Protein AF-A0A978U5Y9-F1 (afdb_monomer_lite)

Foldseek 3Di:
DDDPLDQALLLLLLLVLLLLLLQPDLAADDPVLLVVLLVLLVVLVVRVVVSSVCSQVSQVVDPSSNVSSVVSSVVLCVQDPRVLSVLLQVCLVVDPDDDGVSNLSSCLSNDPGNNLSSLVSLLVVLVVQDPVCCVPSNVSSNVSSNVSNVVLVVLLLQLLVVQVVHWDFLVRSCVSSVHDSRNSLSSVLSCVVVVQKDFPPDDPVCLACVVPDDPPDDPDRRDRGTIMHGGPNNVCVNPVPPPPDDDPDDDD

Sequence (252 aa):
MTASSDIQPSEAVTLQAFLVALAKLDSSLPPPLQQEIRQVGQTLERDPKAAIRTIPRVVNQHGRLHQLYEENRMDLQRRNPPEQTKTALALSKTTPGNGSWQTAIATTLTARNPVSAARSMIKTAASWVRPRQFQDEAGLALVPLVRTAQEIDEQELTILKTLEYHPATVEDLAYAVGMPVEQVATIVASLWEAKQIDLAGSPVWQRVFPCLKCDRNSQYAVDPGMTFTLTMRGHFRLHPLLSNRTVKGTGG

pLDDT: mean 73.14, std 17.08, range [27.64, 93.69]

Radius of gyration: 19.84 Å; chains: 1; bounding box: 50×66×55 Å

Structure (mmCIF, N/CA/C/O backbone):
data_AF-A0A978U5Y9-F1
#
_entry.id   AF-A0A978U5Y9-F1
#
loop_
_atom_site.group_PDB
_atom_site.id
_atom_site.type_symbol
_atom_site.label_atom_id
_atom_site.label_alt_id
_atom_site.label_comp_id
_atom_site.label_asym_id
_atom_site.label_entity_id
_atom_site.label_seq_id
_atom_site.pdbx_PDB_ins_code
_atom_site.Cartn_x
_atom_site.Cartn_y
_atom_site.Cartn_z
_atom_site.occupancy
_atom_site.B_iso_or_equiv
_atom_site.auth_seq_id
_atom_site.auth_comp_id
_atom_site.auth_asym_id
_atom_site.auth_atom_id
_atom_site.pdbx_PDB_model_num
ATOM 1 N N . MET A 1 1 ? 32.467 -2.744 -21.911 1.00 29.42 1 MET A N 1
ATOM 2 C CA . MET A 1 1 ? 31.167 -2.907 -22.597 1.00 29.42 1 MET A CA 1
ATOM 3 C C . MET A 1 1 ? 30.098 -2.337 -21.678 1.00 29.42 1 MET A C 1
ATOM 5 O O . MET A 1 1 ? 29.735 -2.978 -20.705 1.00 29.42 1 MET A O 1
ATOM 9 N N . THR A 1 2 ? 29.698 -1.086 -21.890 1.00 27.64 2 THR A N 1
ATOM 10 C CA . THR A 1 2 ? 28.685 -0.402 -21.075 1.00 27.64 2 THR A CA 1
ATOM 11 C C . THR A 1 2 ? 27.311 -0.869 -21.537 1.00 27.64 2 THR A C 1
ATOM 13 O O . THR A 1 2 ? 26.810 -0.401 -22.558 1.00 27.64 2 THR A O 1
ATOM 16 N N . ALA A 1 3 ? 26.739 -1.859 -20.851 1.00 30.67 3 ALA A N 1
ATOM 17 C CA . ALA A 1 3 ? 25.365 -2.273 -21.098 1.00 30.67 3 ALA A CA 1
ATOM 18 C C . ALA A 1 3 ? 24.455 -1.054 -20.898 1.00 30.67 3 ALA A C 1
ATOM 20 O O . ALA A 1 3 ? 24.478 -0.452 -19.829 1.00 30.67 3 ALA A O 1
ATOM 21 N N . SER A 1 4 ? 23.703 -0.662 -21.930 1.00 35.69 4 SER A N 1
ATOM 22 C CA . SER A 1 4 ? 22.741 0.436 -21.835 1.00 35.69 4 SER A CA 1
ATOM 23 C C . SER A 1 4 ? 21.788 0.183 -20.668 1.00 35.69 4 SER A C 1
ATOM 25 O O . SER A 1 4 ? 20.932 -0.707 -20.727 1.00 35.69 4 SER A O 1
ATOM 27 N N . SER A 1 5 ? 21.941 0.995 -19.624 1.00 51.28 5 SER A N 1
ATOM 28 C CA . SER A 1 5 ? 21.116 1.065 -18.414 1.00 51.28 5 SER A CA 1
ATOM 29 C C . SER A 1 5 ? 19.693 1.568 -18.685 1.00 51.28 5 SER A C 1
ATOM 31 O O . SER A 1 5 ? 18.919 1.768 -17.753 1.00 51.28 5 SER A O 1
ATOM 33 N N . ASP A 1 6 ? 19.346 1.800 -19.952 1.00 60.75 6 ASP A N 1
ATOM 34 C CA . ASP A 1 6 ? 18.046 2.310 -20.356 1.00 60.75 6 ASP A CA 1
ATOM 35 C C . ASP A 1 6 ? 16.985 1.211 -20.231 1.00 60.75 6 ASP A C 1
ATOM 37 O O . ASP A 1 6 ? 17.038 0.176 -20.910 1.00 60.75 6 ASP A O 1
ATOM 41 N N . ILE A 1 7 ? 16.044 1.461 -19.319 1.00 66.56 7 ILE A N 1
ATOM 42 C CA . ILE A 1 7 ? 14.806 0.707 -19.124 1.00 66.56 7 ILE A CA 1
ATOM 43 C C . ILE A 1 7 ? 13.935 0.901 -20.369 1.00 66.56 7 ILE A C 1
ATOM 45 O O . ILE A 1 7 ? 13.712 2.028 -20.816 1.00 66.56 7 ILE A O 1
ATOM 49 N N . GLN A 1 8 ? 13.437 -0.192 -20.941 1.00 69.25 8 GLN A N 1
ATOM 50 C CA . GLN A 1 8 ? 12.548 -0.138 -22.098 1.00 69.25 8 GLN A CA 1
ATOM 51 C C . GLN A 1 8 ? 11.120 0.296 -21.716 1.00 69.25 8 GLN A C 1
ATOM 53 O O . GLN A 1 8 ? 10.684 0.076 -20.586 1.00 69.25 8 GLN A O 1
ATOM 58 N N . PRO A 1 9 ? 10.331 0.837 -22.664 1.00 67.00 9 PRO A N 1
ATOM 59 C CA . PRO A 1 9 ? 8.906 1.136 -22.475 1.00 67.00 9 PRO A CA 1
ATOM 60 C C . PRO A 1 9 ? 8.099 0.021 -21.787 1.00 67.00 9 PRO A C 1
ATOM 62 O O . PRO A 1 9 ? 7.376 0.262 -20.823 1.00 67.00 9 PRO A O 1
ATOM 65 N N . SER A 1 10 ? 8.266 -1.224 -22.236 1.00 73.31 10 SER A N 1
ATOM 66 C CA . SER A 1 10 ? 7.595 -2.401 -21.665 1.00 73.31 10 SER A CA 1
ATOM 67 C C . SER A 1 10 ? 8.024 -2.702 -20.224 1.00 73.31 10 SER A C 1
ATOM 69 O O . SER A 1 10 ? 7.215 -3.152 -19.407 1.00 73.31 10 SER A O 1
ATOM 71 N N . GLU A 1 11 ? 9.289 -2.443 -19.899 1.00 76.88 11 GLU A N 1
ATOM 72 C CA . GLU A 1 11 ? 9.862 -2.618 -18.566 1.00 76.88 11 GLU A CA 1
ATOM 73 C C . GLU A 1 11 ? 9.329 -1.538 -17.605 1.00 76.88 11 GLU A C 1
ATOM 75 O O . GLU A 1 11 ? 8.978 -1.839 -16.465 1.00 76.88 11 GLU A O 1
ATOM 80 N N . ALA A 1 12 ? 9.145 -0.310 -18.095 1.00 73.81 12 ALA A N 1
ATOM 81 C CA . ALA A 1 12 ? 8.516 0.787 -17.358 1.00 73.81 12 ALA A CA 1
ATOM 82 C C . ALA A 1 12 ? 7.055 0.486 -17.005 1.00 73.81 12 ALA A C 1
ATOM 84 O O . ALA A 1 12 ? 6.648 0.634 -15.854 1.00 73.81 12 ALA A O 1
ATOM 85 N N . VAL A 1 13 ? 6.281 -0.002 -17.983 1.00 78.19 13 VAL A N 1
ATOM 86 C CA . VAL A 1 13 ? 4.887 -0.425 -17.773 1.00 78.19 13 VAL A CA 1
ATOM 87 C C . VAL A 1 13 ? 4.814 -1.542 -16.738 1.00 78.19 13 VAL A C 1
ATOM 89 O O . VAL A 1 13 ? 3.935 -1.530 -15.885 1.00 78.19 13 VAL A O 1
ATOM 92 N N . THR A 1 14 ? 5.759 -2.483 -16.775 1.00 84.56 14 THR A N 1
ATOM 93 C CA . THR A 1 14 ? 5.833 -3.580 -15.800 1.00 84.56 14 THR A CA 1
ATOM 94 C C . THR A 1 14 ? 6.048 -3.053 -14.382 1.00 84.56 14 THR A C 1
ATOM 96 O O . THR A 1 14 ? 5.351 -3.470 -13.459 1.00 84.56 14 THR A O 1
ATOM 99 N N . LEU A 1 15 ? 6.971 -2.106 -14.215 1.00 80.56 15 LEU A N 1
ATOM 100 C CA . LEU A 1 15 ? 7.280 -1.487 -12.928 1.00 80.56 15 LEU A CA 1
ATOM 101 C C . LEU A 1 15 ? 6.098 -0.661 -12.392 1.00 80.56 15 LEU A C 1
ATOM 103 O O . LEU A 1 15 ? 5.743 -0.763 -11.219 1.00 80.56 15 LEU A O 1
ATOM 107 N N . GLN A 1 16 ? 5.460 0.126 -13.260 1.00 78.31 16 GLN A N 1
ATOM 108 C CA . GLN A 1 16 ? 4.316 0.959 -12.902 1.00 78.31 16 GLN A CA 1
ATOM 109 C C . GLN A 1 16 ? 3.089 0.116 -12.544 1.00 78.31 16 GLN A C 1
ATOM 111 O O . GLN A 1 16 ? 2.464 0.364 -11.516 1.00 78.31 16 GLN A O 1
ATOM 116 N N . ALA A 1 17 ? 2.771 -0.902 -13.349 1.00 84.31 17 ALA A N 1
ATOM 117 C CA . ALA A 1 17 ? 1.679 -1.832 -13.066 1.00 84.31 17 ALA A CA 1
ATOM 118 C C . ALA A 1 17 ? 1.889 -2.532 -11.722 1.00 84.31 17 ALA A C 1
ATOM 120 O O . ALA A 1 17 ? 0.956 -2.657 -10.935 1.00 84.31 17 ALA A O 1
ATOM 121 N N . PHE A 1 18 ? 3.128 -2.929 -11.430 1.00 88.88 18 PHE A N 1
ATOM 122 C CA . PHE A 1 18 ? 3.475 -3.557 -10.165 1.00 88.88 18 PHE A CA 1
ATOM 123 C C . PHE A 1 18 ? 3.295 -2.621 -8.967 1.00 88.88 18 PHE A C 1
ATOM 125 O O . PHE A 1 18 ? 2.682 -3.014 -7.979 1.00 88.88 18 PHE A O 1
ATOM 132 N N . LEU A 1 19 ? 3.750 -1.369 -9.059 1.00 85.38 19 LEU A N 1
ATOM 133 C CA . LEU A 1 19 ? 3.552 -0.382 -7.993 1.00 85.38 19 LEU A CA 1
ATOM 134 C C . LEU A 1 19 ? 2.080 -0.066 -7.747 1.00 85.38 19 LEU A C 1
ATOM 136 O O . LEU A 1 19 ? 1.652 -0.004 -6.596 1.00 85.38 19 LEU A O 1
ATOM 140 N N . VAL A 1 20 ? 1.302 0.109 -8.817 1.00 84.38 20 VAL A N 1
ATOM 141 C CA . VAL A 1 20 ? -0.142 0.335 -8.705 1.00 84.38 20 VAL A CA 1
ATOM 142 C C . VAL A 1 20 ? -0.820 -0.878 -8.072 1.00 84.38 20 VAL A C 1
ATOM 144 O O . VAL A 1 20 ? -1.620 -0.710 -7.157 1.00 84.38 20 VAL A O 1
ATOM 147 N N . ALA A 1 21 ? -0.460 -2.094 -8.486 1.00 87.94 21 ALA A N 1
ATOM 148 C CA . ALA A 1 21 ? -1.005 -3.321 -7.915 1.00 87.94 21 ALA A CA 1
ATOM 149 C C . ALA A 1 21 ? -0.666 -3.479 -6.426 1.00 87.94 21 ALA A C 1
ATOM 151 O O . ALA A 1 21 ? -1.532 -3.863 -5.645 1.00 87.94 21 ALA A O 1
ATOM 152 N N . LEU A 1 22 ? 0.560 -3.134 -6.017 1.00 87.44 22 LEU A N 1
ATOM 153 C CA . LEU A 1 22 ? 0.947 -3.110 -4.606 1.00 87.44 22 LEU A CA 1
ATOM 154 C C . LEU A 1 22 ? 0.139 -2.080 -3.814 1.00 87.44 22 LEU A C 1
ATOM 156 O O . LEU A 1 22 ? -0.319 -2.384 -2.720 1.00 87.44 22 LEU A O 1
ATOM 160 N N . ALA A 1 23 ? -0.059 -0.877 -4.352 1.00 84.94 23 ALA A N 1
ATOM 161 C CA . ALA A 1 23 ? -0.800 0.176 -3.662 1.00 84.94 23 ALA A CA 1
ATOM 162 C C . ALA A 1 23 ? -2.304 -0.122 -3.550 1.00 84.94 23 ALA A C 1
ATOM 164 O O . ALA A 1 23 ? -2.916 0.209 -2.533 1.00 84.94 23 ALA A O 1
ATOM 165 N N . LYS A 1 24 ? -2.874 -0.772 -4.571 1.00 84.19 24 LYS A N 1
ATOM 166 C CA . LYS A 1 24 ? -4.261 -1.259 -4.607 1.00 84.19 24 LYS A CA 1
ATOM 167 C C . LYS A 1 24 ? -4.463 -2.568 -3.854 1.00 84.19 24 LYS A C 1
ATOM 169 O O . LYS A 1 24 ? -5.571 -3.087 -3.841 1.00 84.19 24 LYS A O 1
ATOM 174 N N . LEU A 1 25 ? -3.411 -3.136 -3.270 1.00 84.50 25 LEU A N 1
ATOM 175 C CA . LEU A 1 25 ? -3.553 -4.382 -2.551 1.00 84.50 25 LEU A CA 1
ATOM 176 C C . LEU A 1 25 ? -4.406 -4.161 -1.299 1.00 84.50 25 LEU A C 1
ATOM 178 O O . LEU A 1 25 ? -4.169 -3.263 -0.487 1.00 84.50 25 LEU A O 1
ATOM 182 N N . ASP A 1 26 ? -5.388 -5.036 -1.188 1.00 69.62 26 ASP A N 1
ATOM 183 C CA . ASP A 1 26 ? -6.457 -5.041 -0.199 1.00 69.62 26 ASP A CA 1
ATOM 184 C C . ASP A 1 26 ? -6.096 -5.859 1.051 1.00 69.62 26 ASP A C 1
ATOM 186 O O . ASP A 1 26 ? -6.871 -5.954 1.992 1.00 69.62 26 ASP A O 1
ATOM 190 N N . SER A 1 27 ? -4.936 -6.509 1.052 1.00 68.69 27 SER A N 1
ATOM 191 C CA . SER A 1 27 ? -4.511 -7.423 2.106 1.00 68.69 27 SER A CA 1
ATOM 192 C C . SER A 1 27 ? -3.031 -7.244 2.403 1.00 68.69 27 SER A C 1
ATOM 194 O O . SER A 1 27 ? -2.249 -6.843 1.540 1.00 68.69 27 SER A O 1
ATOM 196 N N . SER A 1 28 ? -2.611 -7.589 3.619 1.00 69.81 28 SER A N 1
ATOM 197 C CA . SER A 1 28 ? -1.186 -7.689 3.916 1.00 69.81 28 SER A CA 1
ATOM 198 C C . SER A 1 28 ? -0.562 -8.824 3.098 1.00 69.81 28 SER A C 1
ATOM 200 O O . SER A 1 28 ? -1.160 -9.876 2.870 1.00 69.81 28 SER A O 1
ATOM 202 N N . LEU A 1 29 ? 0.654 -8.596 2.607 1.00 81.25 29 LEU A N 1
ATOM 203 C CA . LEU A 1 29 ? 1.395 -9.618 1.875 1.00 81.25 29 LEU A CA 1
ATOM 204 C C . LEU A 1 29 ? 1.954 -10.651 2.861 1.00 81.25 29 LEU A C 1
ATOM 206 O O . LEU A 1 29 ? 2.487 -10.246 3.898 1.00 81.25 29 LEU A O 1
ATOM 210 N N . PRO A 1 30 ? 1.933 -11.955 2.539 1.00 82.44 30 PRO A N 1
ATOM 211 C CA . PRO A 1 30 ? 2.614 -12.966 3.338 1.00 82.44 30 PRO A CA 1
ATOM 212 C C . PRO A 1 30 ? 4.105 -12.628 3.530 1.00 82.44 30 PRO A C 1
ATOM 214 O O . PRO A 1 30 ? 4.736 -12.139 2.586 1.00 82.44 30 PRO A O 1
ATOM 217 N N . PRO A 1 31 ? 4.716 -12.924 4.694 1.00 81.19 31 PRO A N 1
ATOM 218 C CA . PRO A 1 31 ? 6.127 -12.616 4.945 1.00 81.19 31 PRO A CA 1
ATOM 219 C C . PRO A 1 31 ? 7.109 -13.129 3.873 1.00 81.19 31 PRO A C 1
ATOM 221 O O . PRO A 1 31 ? 8.005 -12.363 3.504 1.00 81.19 31 PRO A O 1
ATOM 224 N N . PRO A 1 32 ? 6.944 -14.349 3.308 1.00 84.81 32 PRO A N 1
ATOM 225 C CA . PRO A 1 32 ? 7.798 -14.821 2.214 1.00 84.81 32 PRO A CA 1
ATOM 226 C C . PRO A 1 32 ? 7.723 -13.916 0.981 1.00 84.81 32 PRO A C 1
ATOM 228 O O . PRO A 1 32 ? 8.744 -13.537 0.413 1.00 84.81 32 PRO A O 1
ATOM 231 N N . LEU A 1 33 ? 6.516 -13.478 0.623 1.00 86.06 33 LEU A N 1
ATOM 232 C CA . LEU A 1 33 ? 6.295 -12.615 -0.530 1.00 86.06 33 LEU A CA 1
ATOM 233 C C . LEU A 1 33 ? 6.846 -11.203 -0.297 1.00 86.06 33 LEU A C 1
ATOM 235 O O . LEU A 1 33 ? 7.451 -10.616 -1.190 1.00 86.06 33 LEU A O 1
ATOM 239 N N . GLN A 1 34 ? 6.727 -10.672 0.923 1.00 85.19 34 GLN A N 1
ATOM 240 C CA . GLN A 1 34 ? 7.382 -9.412 1.293 1.00 85.19 34 GLN A CA 1
ATOM 241 C C . GLN A 1 34 ? 8.908 -9.496 1.160 1.00 85.19 34 GLN A C 1
ATOM 243 O O . GLN A 1 34 ? 9.559 -8.506 0.827 1.00 85.19 34 GLN A O 1
ATOM 248 N N . GLN A 1 35 ? 9.508 -10.652 1.453 1.00 85.44 35 GLN A N 1
ATOM 249 C CA . GLN A 1 35 ? 10.944 -10.855 1.279 1.00 85.44 35 GLN A CA 1
ATOM 250 C C . GLN A 1 35 ? 11.330 -10.886 -0.203 1.00 85.44 35 GLN A C 1
ATOM 252 O O . GLN A 1 35 ? 12.305 -10.234 -0.573 1.00 85.44 35 GLN A O 1
ATOM 257 N N . GLU A 1 36 ? 10.553 -11.561 -1.053 1.00 88.50 36 GLU A N 1
ATOM 258 C CA . GLU A 1 36 ? 10.782 -11.546 -2.503 1.00 88.50 36 GLU A CA 1
ATOM 259 C C . GLU A 1 36 ? 10.673 -10.132 -3.085 1.00 88.50 36 GLU A C 1
ATOM 261 O O . GLU A 1 36 ? 11.545 -9.701 -3.836 1.00 88.50 36 GLU A O 1
ATOM 266 N N . ILE A 1 37 ? 9.667 -9.358 -2.675 1.00 88.94 37 ILE A N 1
ATOM 267 C CA . ILE A 1 37 ? 9.495 -7.966 -3.118 1.00 88.94 37 ILE A CA 1
ATOM 268 C C . ILE A 1 37 ? 10.681 -7.094 -2.684 1.00 88.94 37 ILE A C 1
ATOM 270 O O . ILE A 1 37 ? 11.196 -6.303 -3.478 1.00 88.94 37 ILE A O 1
ATOM 274 N N . ARG A 1 38 ? 11.189 -7.288 -1.460 1.00 89.12 38 ARG A N 1
ATOM 275 C CA . ARG A 1 38 ? 12.406 -6.605 -0.995 1.00 89.12 38 ARG A CA 1
ATOM 276 C C . ARG A 1 38 ? 13.631 -6.975 -1.825 1.00 89.12 38 ARG A C 1
ATOM 278 O O . ARG A 1 38 ? 14.434 -6.095 -2.129 1.00 89.12 38 ARG A O 1
ATOM 285 N N . GLN A 1 39 ? 13.765 -8.236 -2.233 1.00 87.62 39 GLN A N 1
ATOM 286 C CA . GLN A 1 39 ? 14.842 -8.660 -3.133 1.00 87.62 39 GLN A CA 1
ATOM 287 C C . GLN A 1 39 ? 14.724 -8.004 -4.514 1.00 87.62 39 GLN A C 1
ATOM 289 O O . GLN A 1 39 ? 15.746 -7.603 -5.074 1.00 87.62 39 GLN A O 1
ATOM 294 N N . VAL A 1 40 ? 13.506 -7.827 -5.045 1.00 88.00 40 VAL A N 1
ATOM 295 C CA . VAL A 1 40 ? 13.284 -7.059 -6.284 1.00 88.00 40 VAL A CA 1
ATOM 296 C C . VAL A 1 40 ? 13.794 -5.629 -6.109 1.00 88.00 40 VAL A C 1
ATOM 298 O O . VAL A 1 40 ? 14.567 -5.159 -6.938 1.00 88.00 40 VAL A O 1
ATOM 301 N N . GLY A 1 41 ? 13.440 -4.969 -5.001 1.00 84.50 41 GLY A N 1
ATOM 302 C CA . GLY A 1 41 ? 13.902 -3.616 -4.677 1.00 84.50 41 GLY A CA 1
ATOM 303 C C . GLY A 1 41 ? 15.426 -3.487 -4.589 1.00 84.50 41 GLY A C 1
ATOM 304 O O . GLY A 1 41 ? 16.001 -2.600 -5.210 1.00 84.50 41 GLY A O 1
ATOM 305 N N . GLN A 1 42 ? 16.094 -4.409 -3.890 1.00 86.12 42 GLN A N 1
ATOM 306 C CA . GLN A 1 42 ? 17.563 -4.439 -3.789 1.00 86.12 42 GLN A CA 1
ATOM 307 C C . GLN A 1 42 ? 18.240 -4.684 -5.141 1.00 86.12 42 GLN A C 1
ATOM 309 O O . GLN A 1 42 ? 19.302 -4.131 -5.430 1.00 86.12 42 GLN A O 1
ATOM 314 N N . THR A 1 43 ? 17.635 -5.534 -5.972 1.00 85.81 43 THR A N 1
ATOM 315 C CA . THR A 1 43 ? 18.145 -5.833 -7.313 1.00 85.81 43 THR A CA 1
ATOM 316 C C . THR A 1 43 ? 17.951 -4.638 -8.238 1.00 85.81 43 THR A C 1
ATOM 318 O O . THR A 1 43 ? 18.810 -4.390 -9.074 1.00 85.81 43 THR A O 1
ATOM 321 N N . LEU A 1 44 ? 16.882 -3.853 -8.060 1.00 81.81 44 LEU A N 1
ATOM 322 C CA . LEU A 1 44 ? 16.564 -2.700 -8.906 1.00 81.81 44 LEU A CA 1
ATOM 323 C C . LEU A 1 44 ? 17.667 -1.632 -8.889 1.00 81.81 44 LEU A C 1
ATOM 325 O O . LEU A 1 44 ? 17.902 -0.997 -9.910 1.00 81.81 44 LEU A O 1
ATOM 329 N N . GLU A 1 45 ? 18.368 -1.460 -7.766 1.00 77.06 45 GLU A N 1
ATOM 330 C CA . GLU A 1 45 ? 19.495 -0.519 -7.660 1.00 77.06 45 GLU A CA 1
ATOM 331 C C . GLU A 1 45 ? 20.763 -1.010 -8.373 1.00 77.06 45 GLU A C 1
ATOM 333 O O . GLU A 1 45 ? 21.583 -0.200 -8.800 1.00 77.06 45 GLU A O 1
ATOM 338 N N . ARG A 1 46 ? 20.939 -2.332 -8.491 1.00 80.94 46 ARG A N 1
ATOM 339 C CA . ARG A 1 46 ? 22.157 -2.961 -9.031 1.00 80.94 46 ARG A CA 1
ATOM 340 C C . ARG A 1 46 ? 22.019 -3.335 -10.503 1.00 80.94 46 ARG A C 1
ATOM 342 O O . ARG A 1 46 ? 22.921 -3.082 -11.292 1.00 80.94 46 ARG A O 1
ATOM 349 N N . ASP A 1 47 ? 20.896 -3.950 -10.852 1.00 83.00 47 ASP A N 1
ATOM 350 C CA . ASP A 1 47 ? 20.534 -4.388 -12.195 1.00 83.00 47 ASP A CA 1
ATOM 351 C C . ASP A 1 47 ? 19.014 -4.222 -12.399 1.00 83.00 47 ASP A C 1
ATOM 353 O O . ASP A 1 47 ? 18.227 -5.144 -12.137 1.00 83.00 47 ASP A O 1
ATOM 357 N N . PRO A 1 48 ? 18.579 -3.043 -12.888 1.00 79.50 48 PRO A N 1
ATOM 358 C CA . PRO A 1 48 ? 17.167 -2.757 -13.107 1.00 79.50 48 PRO A CA 1
ATOM 359 C C . PRO A 1 48 ? 16.473 -3.767 -14.027 1.00 79.50 48 PRO A C 1
ATOM 361 O O . PRO A 1 48 ? 15.307 -4.099 -13.818 1.00 79.50 48 PRO A O 1
ATOM 364 N N . LYS A 1 49 ? 17.179 -4.294 -15.034 1.00 81.75 49 LYS A N 1
ATOM 365 C CA . LYS A 1 49 ? 16.600 -5.222 -16.013 1.00 81.75 49 LYS A CA 1
ATOM 366 C C . LYS A 1 49 ? 16.387 -6.597 -15.402 1.00 81.75 49 LYS A C 1
ATOM 368 O O . LYS A 1 49 ? 15.323 -7.189 -15.594 1.00 81.75 49 LYS A O 1
ATOM 373 N N . ALA A 1 50 ? 17.357 -7.097 -14.638 1.00 84.88 50 ALA A N 1
ATOM 374 C CA . ALA A 1 50 ? 17.182 -8.341 -13.895 1.00 84.88 50 ALA A CA 1
ATOM 375 C C . ALA A 1 50 ? 16.045 -8.232 -12.871 1.00 84.88 50 ALA A C 1
ATOM 377 O O . ALA A 1 50 ? 15.228 -9.147 -12.782 1.00 84.88 50 ALA A O 1
ATOM 378 N N . ALA A 1 51 ? 15.936 -7.103 -12.162 1.00 84.75 51 ALA A N 1
ATOM 379 C CA . ALA A 1 51 ? 14.856 -6.867 -11.206 1.00 84.75 51 ALA A CA 1
ATOM 380 C C . ALA A 1 51 ? 13.472 -6.862 -11.872 1.00 84.75 51 ALA A C 1
ATOM 382 O O . ALA A 1 51 ? 12.540 -7.492 -11.386 1.00 84.75 51 ALA A O 1
ATOM 383 N N . ILE A 1 52 ? 13.320 -6.197 -13.019 1.00 84.94 52 ILE A N 1
ATOM 384 C CA . ILE A 1 52 ? 12.020 -6.117 -13.699 1.00 84.94 52 ILE A CA 1
ATOM 385 C C . ILE A 1 52 ? 11.585 -7.485 -14.241 1.00 84.94 52 ILE A C 1
ATOM 387 O O . ILE A 1 52 ? 10.401 -7.821 -14.202 1.00 84.94 52 ILE A O 1
ATOM 391 N N . ARG A 1 53 ? 12.531 -8.322 -14.682 1.00 87.31 53 ARG A N 1
ATOM 392 C CA . ARG A 1 53 ? 12.243 -9.682 -15.169 1.00 87.31 53 ARG A CA 1
ATOM 393 C C . ARG A 1 53 ? 11.712 -10.624 -14.090 1.00 87.31 53 ARG A C 1
ATOM 395 O O . ARG A 1 53 ? 11.053 -11.603 -14.433 1.00 87.31 53 ARG A O 1
ATOM 402 N N . THR A 1 54 ? 11.976 -10.361 -12.811 1.00 89.25 54 THR A N 1
ATOM 403 C CA . THR A 1 54 ? 11.471 -11.203 -11.717 1.00 89.25 54 THR A CA 1
ATOM 404 C C . THR A 1 54 ? 10.059 -10.819 -11.278 1.00 89.25 54 THR A C 1
ATOM 406 O O . THR A 1 54 ? 9.359 -11.675 -10.740 1.00 89.25 54 THR A O 1
ATOM 409 N N . ILE A 1 55 ? 9.594 -9.597 -11.575 1.00 89.00 55 ILE A N 1
ATOM 410 C CA . ILE A 1 55 ? 8.268 -9.092 -11.175 1.00 89.00 55 ILE A CA 1
ATOM 411 C C . ILE A 1 55 ? 7.123 -10.040 -11.576 1.00 89.00 55 ILE A C 1
ATOM 413 O O . ILE A 1 55 ? 6.353 -10.396 -10.685 1.00 89.00 55 ILE A O 1
ATOM 417 N N . PRO A 1 56 ? 7.009 -10.527 -12.834 1.00 89.38 56 PRO A N 1
ATOM 418 C CA . PRO A 1 56 ? 5.934 -11.447 -13.218 1.00 89.38 56 PRO A CA 1
ATOM 419 C C . PRO A 1 56 ? 5.907 -12.729 -12.376 1.00 89.38 56 PRO A C 1
ATOM 421 O O . PRO A 1 56 ? 4.845 -13.222 -12.013 1.00 89.38 56 PRO A O 1
ATOM 424 N N . ARG A 1 57 ? 7.080 -13.257 -12.006 1.00 91.25 57 ARG A N 1
ATOM 425 C CA . ARG A 1 57 ? 7.172 -14.442 -11.146 1.00 91.25 57 ARG A CA 1
ATOM 426 C C . ARG A 1 57 ? 6.659 -14.145 -9.738 1.00 91.25 57 ARG A C 1
ATOM 428 O O . ARG A 1 57 ? 5.923 -14.958 -9.196 1.00 91.25 57 ARG A O 1
ATOM 435 N N . VAL A 1 58 ? 7.041 -13.000 -9.171 1.00 89.00 58 VAL A N 1
ATOM 436 C CA . VAL A 1 58 ? 6.658 -12.583 -7.811 1.00 89.00 58 VAL A CA 1
ATOM 437 C C . VAL A 1 58 ? 5.150 -12.351 -7.718 1.00 89.00 58 VAL A C 1
ATOM 439 O O . VAL A 1 58 ? 4.505 -12.854 -6.803 1.00 89.00 58 VAL A O 1
ATOM 442 N N . VAL A 1 59 ? 4.552 -11.645 -8.683 1.00 90.06 59 VAL A N 1
ATOM 443 C CA . VAL A 1 59 ? 3.103 -11.375 -8.655 1.00 90.06 59 VAL A CA 1
ATOM 444 C C . VAL A 1 59 ? 2.274 -12.652 -8.801 1.00 90.06 59 VAL A C 1
ATOM 446 O O . VAL A 1 59 ? 1.250 -12.773 -8.136 1.00 90.06 59 VAL A O 1
ATOM 449 N N . ASN A 1 60 ? 2.744 -13.636 -9.579 1.00 88.44 60 ASN A N 1
ATOM 450 C CA . ASN A 1 60 ? 2.054 -14.917 -9.785 1.00 88.44 60 ASN A CA 1
ATOM 451 C C . ASN A 1 60 ? 1.932 -15.770 -8.513 1.00 88.44 60 ASN A C 1
ATOM 453 O O . ASN A 1 60 ? 1.117 -16.687 -8.472 1.00 88.44 60 ASN A O 1
ATOM 457 N N . GLN A 1 61 ? 2.713 -15.484 -7.469 1.00 85.62 61 GLN A N 1
ATOM 458 C CA . GLN A 1 61 ? 2.647 -16.212 -6.199 1.00 85.62 61 GLN A CA 1
ATOM 459 C C . GLN A 1 61 ? 1.453 -15.801 -5.325 1.00 85.62 61 GLN A C 1
ATOM 461 O O . GLN A 1 61 ? 1.193 -16.442 -4.308 1.00 85.62 61 GLN A O 1
ATOM 466 N N . HIS A 1 62 ? 0.721 -14.742 -5.688 1.00 86.19 62 HIS A N 1
ATOM 467 C CA . HIS A 1 62 ? -0.400 -14.237 -4.901 1.00 86.19 62 HIS A CA 1
ATOM 468 C C . HIS A 1 62 ? -1.566 -13.827 -5.797 1.00 86.19 62 HIS A C 1
ATOM 470 O O . HIS A 1 62 ? -1.492 -12.822 -6.500 1.00 86.19 62 HIS A O 1
ATOM 476 N N . GLY A 1 63 ? -2.673 -14.575 -5.732 1.00 86.44 63 GLY A N 1
ATOM 477 C CA . GLY A 1 63 ? -3.793 -14.450 -6.675 1.00 86.44 63 GLY A CA 1
ATOM 478 C C . GLY A 1 63 ? -4.332 -13.025 -6.828 1.00 86.44 63 GLY A C 1
ATOM 479 O O . GLY A 1 63 ? -4.455 -12.531 -7.946 1.00 86.44 63 GLY A O 1
ATOM 480 N N . ARG A 1 64 ? -4.563 -12.313 -5.716 1.00 86.38 64 ARG A N 1
ATOM 481 C CA . ARG A 1 64 ? -5.054 -10.924 -5.764 1.00 86.38 64 ARG A CA 1
ATOM 482 C C . ARG A 1 64 ? -4.021 -9.943 -6.326 1.00 86.38 64 ARG A C 1
ATOM 484 O O . ARG A 1 64 ? -4.388 -9.013 -7.035 1.00 86.38 64 ARG A O 1
ATOM 491 N N . LEU A 1 65 ? -2.737 -10.162 -6.035 1.00 87.50 65 LEU A N 1
ATOM 492 C CA . LEU A 1 65 ? -1.657 -9.299 -6.526 1.00 87.50 65 LEU A CA 1
ATOM 493 C C . LEU A 1 65 ? -1.457 -9.511 -8.029 1.00 87.50 65 LEU A C 1
ATOM 495 O O . LEU A 1 65 ? -1.315 -8.540 -8.763 1.00 87.50 65 LEU A O 1
ATOM 499 N N . HIS A 1 66 ? -1.498 -10.768 -8.478 1.00 90.31 66 HIS A N 1
ATOM 500 C CA . HIS A 1 66 ? -1.474 -11.138 -9.888 1.00 90.31 66 HIS A CA 1
ATOM 501 C C . HIS A 1 66 ? -2.625 -10.493 -10.663 1.00 90.31 66 HIS A C 1
ATOM 503 O O . HIS A 1 66 ? -2.389 -9.848 -11.681 1.00 90.31 66 HIS A O 1
ATOM 509 N N . GLN A 1 67 ? -3.854 -10.613 -10.150 1.00 88.19 67 GLN A N 1
ATOM 510 C CA . GLN A 1 67 ? -5.034 -10.023 -10.777 1.00 88.19 67 GLN A CA 1
ATOM 511 C C . GLN A 1 67 ? -4.877 -8.506 -10.945 1.00 88.19 67 GLN A C 1
ATOM 513 O O . GLN A 1 67 ? -4.979 -7.997 -12.059 1.00 88.19 67 GLN A O 1
ATOM 518 N N . LEU A 1 68 ? -4.571 -7.793 -9.854 1.00 87.19 68 LEU A N 1
ATOM 519 C CA . LEU A 1 68 ? -4.372 -6.343 -9.893 1.00 87.19 68 LEU A CA 1
ATOM 520 C C . LEU A 1 68 ? -3.224 -5.963 -10.835 1.00 87.19 68 LEU A C 1
ATOM 522 O O . LEU A 1 68 ? -3.315 -4.968 -11.550 1.00 87.19 68 LEU A O 1
ATOM 526 N N . TYR A 1 69 ? -2.144 -6.741 -10.859 1.00 90.62 69 TYR A N 1
ATOM 527 C CA . TYR A 1 69 ? -1.024 -6.505 -11.761 1.00 90.62 69 TYR A CA 1
ATOM 528 C C . TYR A 1 69 ? -1.439 -6.607 -13.232 1.00 90.62 69 TYR A C 1
ATOM 530 O O . TYR A 1 69 ? -1.169 -5.676 -13.990 1.00 90.62 69 TYR A O 1
ATOM 538 N N . GLU A 1 70 ? -2.112 -7.685 -13.638 1.00 89.19 70 GLU A N 1
ATOM 539 C CA . GLU A 1 70 ? -2.527 -7.882 -15.032 1.00 89.19 70 GLU A CA 1
ATOM 540 C C . GLU A 1 70 ? -3.576 -6.854 -15.473 1.00 89.19 70 GLU A C 1
ATOM 542 O O . GLU A 1 70 ? -3.447 -6.278 -16.555 1.00 89.19 70 GLU A O 1
ATOM 547 N N . GLU A 1 71 ? -4.559 -6.543 -14.621 1.00 87.50 71 GLU A N 1
ATOM 548 C CA . GLU A 1 71 ? -5.554 -5.494 -14.884 1.00 87.50 71 GLU A CA 1
ATOM 549 C C . GLU A 1 71 ? -4.875 -4.146 -15.166 1.00 87.50 71 GLU A C 1
ATOM 551 O O . GLU A 1 71 ? -5.086 -3.537 -16.218 1.00 87.50 71 GLU A O 1
ATOM 556 N N . ASN A 1 72 ? -3.984 -3.708 -14.270 1.00 83.31 72 ASN A N 1
ATOM 557 C CA . ASN A 1 72 ? -3.296 -2.426 -14.423 1.00 83.31 72 ASN A CA 1
ATOM 558 C C . ASN A 1 72 ? -2.302 -2.436 -15.588 1.00 83.31 72 ASN A C 1
ATOM 560 O O . ASN A 1 72 ? -2.137 -1.421 -16.266 1.00 83.31 72 ASN A O 1
ATOM 564 N N . ARG A 1 73 ? -1.650 -3.570 -15.859 1.00 83.50 73 ARG A N 1
ATOM 565 C CA . ARG A 1 73 ? -0.733 -3.718 -16.991 1.00 83.50 73 ARG A CA 1
ATOM 566 C C . ARG A 1 73 ? -1.468 -3.604 -18.323 1.00 83.50 73 ARG A C 1
ATOM 568 O O . ARG A 1 73 ? -1.006 -2.865 -19.192 1.00 83.50 73 ARG A O 1
ATOM 575 N N . MET A 1 74 ? -2.601 -4.287 -18.481 1.00 82.31 74 MET A N 1
ATOM 576 C CA . MET A 1 74 ? -3.423 -4.191 -19.689 1.00 82.31 74 MET A CA 1
ATOM 577 C C . MET A 1 74 ? -3.981 -2.780 -19.880 1.00 82.31 74 MET A C 1
ATOM 579 O O . MET A 1 74 ? -3.932 -2.244 -20.989 1.00 82.31 74 MET A O 1
ATOM 583 N N . ASP A 1 75 ? -4.460 -2.150 -18.808 1.00 78.44 75 ASP A N 1
ATOM 584 C CA . ASP A 1 75 ? -4.957 -0.775 -18.856 1.00 78.44 75 ASP A CA 1
ATOM 585 C C . ASP A 1 75 ? -3.867 0.222 -19.263 1.00 78.44 75 ASP A C 1
ATOM 587 O O . ASP A 1 75 ? -4.113 1.108 -20.086 1.00 78.44 75 ASP A O 1
ATOM 591 N N . LEU A 1 76 ? -2.650 0.056 -18.737 1.00 73.94 76 LEU A N 1
ATOM 592 C CA . LEU A 1 76 ? -1.487 0.859 -19.114 1.00 73.94 76 LEU A CA 1
ATOM 593 C C . LEU A 1 76 ? -1.097 0.652 -20.581 1.00 73.94 76 LEU A C 1
ATOM 595 O O . LEU A 1 76 ? -0.800 1.629 -21.265 1.00 73.94 76 LEU A O 1
ATOM 599 N N . GLN A 1 77 ? -1.124 -0.588 -21.079 1.00 73.81 77 GLN A N 1
ATOM 600 C CA . GLN A 1 77 ? -0.799 -0.909 -22.473 1.00 73.81 77 GLN A CA 1
ATOM 601 C C . GLN A 1 77 ? -1.826 -0.358 -23.465 1.00 73.81 77 GLN A C 1
ATOM 603 O O . GLN A 1 77 ? -1.449 0.147 -24.518 1.00 73.81 77 GLN A O 1
ATOM 608 N N . ARG A 1 78 ? -3.122 -0.416 -23.133 1.00 72.62 78 ARG A N 1
ATOM 609 C CA . ARG A 1 78 ? -4.190 0.139 -23.983 1.00 72.62 78 ARG A CA 1
ATOM 610 C C . ARG A 1 78 ? -4.111 1.658 -24.106 1.00 72.62 78 ARG A C 1
ATOM 612 O O . ARG A 1 78 ? -4.520 2.205 -25.124 1.00 72.62 78 ARG A O 1
ATOM 619 N N . ARG A 1 79 ? -3.638 2.335 -23.056 1.00 64.56 79 ARG A N 1
ATOM 620 C CA . ARG A 1 79 ? -3.642 3.803 -22.957 1.00 64.56 79 ARG A CA 1
ATOM 621 C C . ARG A 1 79 ? -2.330 4.453 -23.392 1.00 64.56 79 ARG A C 1
ATOM 623 O O . ARG A 1 79 ? -2.365 5.615 -23.767 1.00 64.56 79 ARG A O 1
ATOM 630 N N . ASN A 1 80 ? -1.214 3.722 -23.361 1.00 61.59 80 ASN A N 1
ATOM 631 C CA . ASN A 1 80 ? 0.106 4.230 -23.733 1.00 61.59 80 ASN A CA 1
ATOM 632 C C . ASN A 1 80 ? 0.696 3.404 -24.892 1.00 61.59 80 ASN A C 1
ATOM 634 O O . ASN A 1 80 ? 1.381 2.408 -24.636 1.00 61.59 80 ASN A O 1
ATOM 638 N N . PRO A 1 81 ? 0.482 3.791 -26.164 1.00 58.12 81 PRO A N 1
ATOM 639 C CA . PRO A 1 81 ? 1.254 3.229 -27.267 1.00 58.12 81 PRO A CA 1
ATOM 640 C C . PRO A 1 81 ? 2.768 3.471 -27.056 1.00 58.12 81 PRO A C 1
ATOM 642 O O . PRO A 1 81 ? 3.154 4.433 -26.385 1.00 58.12 81 PRO A O 1
ATOM 645 N N . PRO A 1 82 ? 3.646 2.616 -27.618 1.00 55.97 82 PRO A N 1
ATOM 646 C CA . PRO A 1 82 ? 5.076 2.522 -27.274 1.00 55.97 82 PRO A CA 1
ATOM 647 C C . PRO A 1 82 ? 5.911 3.804 -27.460 1.00 55.97 82 PRO A C 1
ATOM 649 O O . PRO A 1 82 ? 7.038 3.870 -26.963 1.00 55.97 82 PRO A O 1
ATOM 652 N N . GLU A 1 83 ? 5.386 4.825 -28.142 1.00 52.44 83 GLU A N 1
ATOM 653 C CA . GLU A 1 83 ? 6.040 6.131 -28.281 1.00 52.44 83 GLU A CA 1
ATOM 654 C C . GLU A 1 83 ? 5.877 7.023 -27.035 1.00 52.44 83 GLU A C 1
ATOM 656 O O . GLU A 1 83 ? 6.840 7.671 -26.630 1.00 52.44 83 GLU A O 1
ATOM 661 N N . GLN A 1 84 ? 4.734 6.966 -26.340 1.00 51.38 84 GLN A N 1
ATOM 662 C CA . GLN A 1 84 ? 4.409 7.834 -25.190 1.00 51.38 84 GLN A CA 1
ATOM 663 C C . GLN A 1 84 ? 5.065 7.375 -23.874 1.00 51.38 84 GLN A C 1
ATOM 665 O O . GLN A 1 84 ? 5.262 8.149 -22.936 1.00 51.38 84 GLN A O 1
ATOM 670 N N . THR A 1 85 ? 5.475 6.106 -23.794 1.00 52.62 85 THR A N 1
ATOM 671 C CA . THR A 1 85 ? 6.118 5.534 -22.600 1.00 52.62 85 THR A CA 1
ATOM 672 C C . THR A 1 85 ? 7.561 6.019 -22.407 1.00 52.62 85 THR A C 1
ATOM 674 O O . THR A 1 85 ? 8.072 6.013 -21.286 1.00 52.62 85 THR A O 1
ATOM 677 N N . LYS A 1 86 ? 8.224 6.467 -23.484 1.00 51.41 86 LYS A N 1
ATOM 678 C CA . LYS A 1 86 ? 9.568 7.069 -23.422 1.00 51.41 86 LYS A CA 1
ATOM 679 C C . LYS A 1 86 ? 9.552 8.399 -22.659 1.00 51.41 86 LYS A C 1
ATOM 681 O O . LYS A 1 86 ? 10.518 8.712 -21.969 1.00 51.41 86 LYS A O 1
ATOM 686 N N . THR A 1 87 ? 8.447 9.139 -22.722 1.00 48.53 87 THR A N 1
ATOM 687 C CA . THR A 1 87 ? 8.291 10.474 -22.124 1.00 48.53 87 THR A CA 1
ATOM 688 C C . THR A 1 87 ? 8.040 10.404 -20.609 1.00 48.53 87 THR A C 1
ATOM 690 O O . THR A 1 87 ? 8.586 11.205 -19.851 1.00 48.53 87 THR A O 1
ATOM 693 N N . ALA A 1 88 ? 7.324 9.375 -20.139 1.00 48.81 88 ALA A N 1
ATOM 694 C CA . ALA A 1 88 ? 7.148 9.066 -18.712 1.00 48.81 88 ALA A CA 1
ATOM 695 C C . ALA A 1 88 ? 8.476 8.721 -18.013 1.00 48.81 88 ALA A C 1
ATOM 697 O O . ALA A 1 88 ? 8.751 9.160 -16.899 1.00 48.81 88 ALA A O 1
ATOM 698 N N . LEU A 1 89 ? 9.321 7.956 -18.712 1.00 51.00 89 LEU A N 1
ATOM 699 C CA . LEU A 1 89 ? 10.685 7.622 -18.303 1.00 51.00 89 LEU A CA 1
ATOM 700 C C . LEU A 1 89 ? 11.631 8.825 -18.416 1.00 51.00 89 LEU A C 1
ATOM 702 O O . LEU A 1 89 ? 12.525 8.974 -17.595 1.00 51.00 89 LEU A O 1
ATOM 706 N N . ALA A 1 90 ? 11.435 9.721 -19.385 1.00 47.28 90 ALA A N 1
ATOM 707 C CA . ALA A 1 90 ? 12.238 10.937 -19.509 1.00 47.28 90 ALA A CA 1
ATOM 708 C C . ALA A 1 90 ? 12.006 11.927 -18.349 1.00 47.28 90 ALA A C 1
ATOM 710 O O . ALA A 1 90 ? 12.958 12.573 -17.909 1.00 47.28 90 ALA A O 1
ATOM 711 N N . LEU A 1 91 ? 10.791 11.990 -17.785 1.00 46.12 91 LEU A N 1
ATOM 712 C CA . LEU A 1 91 ? 10.502 12.762 -16.566 1.00 46.12 91 LEU A CA 1
ATOM 713 C C . LEU A 1 91 ? 11.192 12.207 -15.306 1.00 46.12 91 LEU A C 1
ATOM 715 O O . LEU A 1 91 ? 11.376 12.944 -14.340 1.00 46.12 91 LEU A O 1
ATOM 719 N N . SER A 1 92 ? 11.662 10.951 -15.315 1.00 45.06 92 SER A N 1
ATOM 720 C CA . SER A 1 92 ? 12.472 10.396 -14.218 1.00 45.06 92 SER A CA 1
ATOM 721 C C . SER A 1 92 ? 13.819 11.109 -14.045 1.00 45.06 92 SER A C 1
ATOM 723 O O . SER A 1 92 ? 14.490 10.904 -13.033 1.00 45.06 92 SER A O 1
ATOM 725 N N . LYS A 1 93 ? 14.237 11.902 -15.043 1.00 44.84 93 LYS A N 1
ATOM 726 C CA . LYS A 1 93 ? 15.452 12.727 -15.018 1.00 44.84 93 LYS A CA 1
ATOM 727 C C . LYS A 1 93 ? 15.205 14.147 -14.492 1.00 44.84 93 LYS A C 1
ATOM 729 O O . LYS A 1 93 ? 16.176 14.867 -14.288 1.00 44.84 93 LYS A O 1
ATOM 734 N N . THR A 1 94 ? 13.950 14.561 -14.285 1.00 39.44 94 THR A N 1
ATOM 735 C CA . THR A 1 94 ? 13.588 15.941 -13.902 1.00 39.44 94 THR A CA 1
ATOM 736 C C . THR A 1 94 ? 12.914 16.060 -12.531 1.00 39.44 94 THR A C 1
ATOM 738 O O . THR A 1 94 ? 12.467 17.150 -12.169 1.00 39.44 94 THR A O 1
ATOM 741 N N . THR A 1 95 ? 12.878 14.989 -11.730 1.00 43.31 95 THR A N 1
ATOM 742 C CA . THR A 1 95 ? 12.410 15.041 -10.335 1.00 43.31 95 THR A CA 1
ATOM 743 C C . THR A 1 95 ? 13.232 16.065 -9.531 1.00 43.31 95 THR A C 1
ATOM 745 O O . THR A 1 95 ? 14.462 15.985 -9.533 1.00 43.31 95 THR A O 1
ATOM 748 N N . PRO A 1 96 ? 12.612 17.021 -8.813 1.00 35.44 96 PRO A N 1
ATOM 749 C CA . PRO A 1 96 ? 13.344 17.903 -7.912 1.00 35.44 96 PRO A CA 1
ATOM 750 C C . PRO A 1 96 ? 13.766 17.121 -6.658 1.00 35.44 96 PRO A C 1
ATOM 752 O O . PRO A 1 96 ? 12.916 16.682 -5.885 1.00 35.44 96 PRO A O 1
ATOM 755 N N . GLY 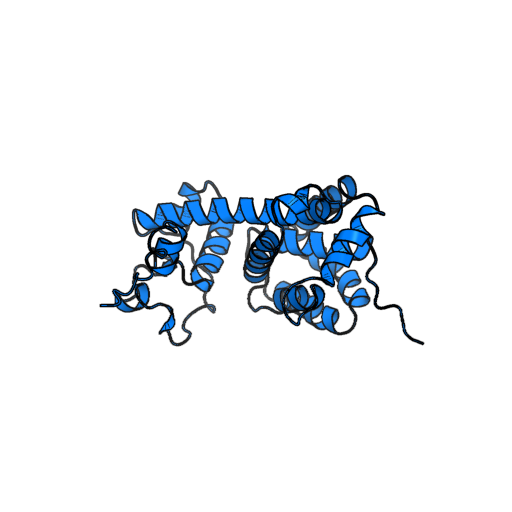A 1 97 ? 15.076 16.953 -6.461 1.00 42.84 97 GLY A N 1
ATOM 756 C CA . GLY A 1 97 ? 15.679 16.210 -5.345 1.00 42.84 97 GLY A CA 1
ATOM 757 C C . GLY A 1 97 ? 16.646 15.130 -5.844 1.00 42.84 97 GLY A C 1
ATOM 758 O O . GLY A 1 97 ? 16.414 14.532 -6.885 1.00 42.84 97 GLY A O 1
ATOM 759 N N . ASN A 1 98 ? 17.748 14.896 -5.125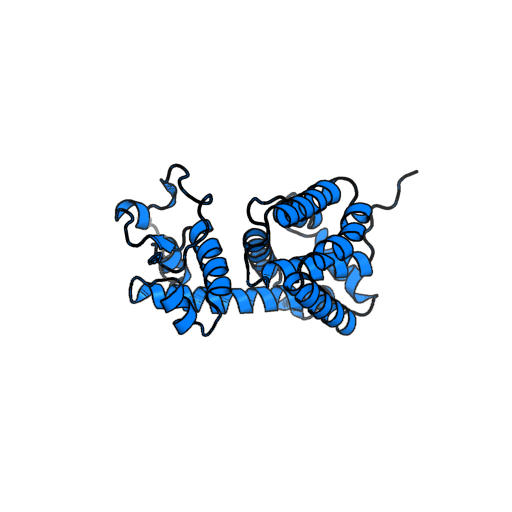 1.00 40.88 98 ASN A N 1
ATOM 760 C CA . ASN A 1 98 ? 18.923 14.103 -5.543 1.00 40.88 98 ASN A CA 1
ATOM 761 C C . ASN A 1 98 ? 18.699 12.576 -5.757 1.00 40.88 98 ASN A C 1
ATOM 763 O O . ASN A 1 98 ? 19.590 11.784 -5.459 1.00 40.88 98 ASN A O 1
ATOM 767 N N . GLY A 1 99 ? 17.549 12.118 -6.264 1.00 51.88 99 GLY A N 1
ATOM 768 C CA . GLY A 1 99 ? 17.271 10.697 -6.500 1.00 51.88 99 GLY A CA 1
ATOM 769 C C . GLY A 1 99 ? 16.474 10.438 -7.777 1.00 51.88 99 GLY A C 1
ATOM 770 O O . GLY A 1 99 ? 15.452 11.071 -8.028 1.00 51.88 99 GLY A O 1
ATOM 771 N N . SER A 1 100 ? 16.934 9.473 -8.577 1.00 64.94 100 SER A N 1
ATOM 772 C CA . SER A 1 100 ? 16.196 8.983 -9.747 1.00 64.94 100 SER A CA 1
ATOM 773 C C . SER A 1 100 ? 14.898 8.279 -9.318 1.00 64.94 100 SER A C 1
ATOM 775 O O . SER A 1 100 ? 14.814 7.739 -8.211 1.00 64.94 100 SER A O 1
ATOM 777 N N . TRP A 1 101 ? 13.880 8.240 -10.184 1.00 64.75 101 TRP A N 1
ATOM 778 C CA . TRP A 1 101 ? 12.623 7.526 -9.898 1.00 64.75 101 TRP A CA 1
ATOM 779 C C . TRP A 1 101 ? 12.867 6.044 -9.557 1.00 64.75 101 TRP A C 1
ATOM 781 O O . TRP A 1 101 ? 12.166 5.486 -8.717 1.00 64.75 101 TRP A O 1
ATOM 791 N N . GLN A 1 102 ? 13.923 5.435 -10.110 1.00 66.81 102 GLN A N 1
ATOM 792 C CA . GLN A 1 102 ? 14.364 4.086 -9.752 1.00 66.81 102 GLN A CA 1
ATOM 793 C C . GLN A 1 102 ? 14.712 3.962 -8.261 1.00 66.81 102 GLN A C 1
ATOM 795 O O . GLN A 1 102 ? 14.316 2.993 -7.622 1.00 66.81 102 GLN A O 1
ATOM 800 N N . THR A 1 103 ? 15.394 4.956 -7.687 1.00 72.75 103 THR A N 1
ATOM 801 C CA . THR A 1 103 ? 15.764 4.989 -6.262 1.00 72.75 103 THR A CA 1
ATOM 802 C C . THR A 1 103 ? 14.528 5.104 -5.369 1.00 72.75 103 THR A C 1
ATOM 804 O O . THR A 1 103 ? 14.429 4.420 -4.351 1.00 72.75 103 THR A O 1
ATOM 807 N N . ALA A 1 104 ? 13.541 5.913 -5.767 1.00 74.25 104 ALA A N 1
ATOM 808 C CA . ALA A 1 104 ? 12.274 6.021 -5.039 1.00 74.25 104 ALA A CA 1
ATOM 809 C C . ALA A 1 104 ? 11.501 4.689 -5.039 1.00 74.25 104 ALA A C 1
ATOM 811 O O . ALA A 1 104 ? 10.939 4.284 -4.019 1.00 74.25 104 ALA A O 1
ATOM 812 N N . ILE A 1 105 ? 11.527 3.972 -6.164 1.00 76.12 105 ILE A N 1
ATOM 813 C CA . ILE A 1 105 ? 10.891 2.660 -6.297 1.00 76.12 105 ILE A CA 1
ATOM 814 C C . ILE A 1 105 ? 11.644 1.608 -5.483 1.00 76.12 105 ILE A C 1
ATOM 816 O O . ILE A 1 105 ? 11.021 0.868 -4.728 1.00 76.12 105 ILE A O 1
ATOM 820 N N . ALA A 1 106 ? 12.973 1.573 -5.556 1.00 79.88 106 ALA A N 1
ATOM 821 C CA . ALA A 1 106 ? 13.787 0.673 -4.746 1.00 79.88 106 ALA A CA 1
ATOM 822 C C . ALA A 1 106 ? 13.549 0.890 -3.243 1.00 79.88 106 ALA A C 1
ATOM 824 O O . ALA A 1 106 ? 13.303 -0.070 -2.512 1.00 79.88 106 ALA A O 1
ATOM 825 N N . THR A 1 107 ? 13.509 2.147 -2.792 1.00 82.12 107 THR A N 1
ATOM 826 C CA . THR A 1 107 ? 13.188 2.504 -1.398 1.00 82.12 107 THR A CA 1
ATOM 827 C C . THR A 1 107 ? 11.797 2.003 -0.999 1.00 82.12 107 THR A C 1
ATOM 829 O O . THR A 1 107 ? 11.602 1.474 0.092 1.00 82.12 107 THR A O 1
ATOM 832 N N . THR A 1 108 ? 10.829 2.112 -1.908 1.00 83.81 108 THR A N 1
ATOM 833 C CA . THR A 1 108 ? 9.455 1.642 -1.693 1.00 83.81 108 THR A CA 1
ATOM 834 C C . THR A 1 108 ? 9.381 0.123 -1.546 1.00 83.81 108 THR A C 1
ATOM 836 O O . THR A 1 108 ? 8.769 -0.383 -0.608 1.00 83.81 108 THR A O 1
ATOM 839 N N . LEU A 1 109 ? 10.036 -0.618 -2.442 1.00 85.19 109 LEU A N 1
ATOM 840 C CA . LEU A 1 109 ? 10.025 -2.082 -2.436 1.00 85.19 109 LEU A CA 1
ATOM 841 C C . LEU A 1 109 ? 10.853 -2.678 -1.288 1.00 85.19 109 LEU A C 1
ATOM 843 O O . LEU A 1 109 ? 10.563 -3.783 -0.837 1.00 85.19 109 LEU A O 1
ATOM 847 N N . THR A 1 110 ? 11.872 -1.960 -0.807 1.00 86.12 110 THR A N 1
ATOM 848 C CA . THR A 1 110 ? 12.711 -2.382 0.327 1.00 86.12 110 THR A CA 1
ATOM 849 C C . THR A 1 110 ? 12.110 -2.055 1.697 1.00 86.12 110 THR A C 1
ATOM 851 O O . THR A 1 110 ? 12.607 -2.548 2.714 1.00 86.12 110 THR A O 1
ATOM 854 N N . ALA A 1 111 ? 11.027 -1.272 1.737 1.00 82.38 111 ALA A N 1
ATOM 855 C CA . ALA A 1 111 ? 10.351 -0.891 2.967 1.00 82.38 111 ALA A CA 1
ATOM 856 C C . ALA A 1 111 ? 9.838 -2.105 3.761 1.00 82.38 111 ALA A C 1
ATOM 858 O O . ALA A 1 111 ? 9.561 -3.180 3.224 1.00 82.38 111 ALA A O 1
ATOM 859 N N . ARG A 1 112 ? 9.671 -1.912 5.076 1.00 79.19 112 ARG A N 1
ATOM 860 C CA . ARG A 1 112 ? 9.137 -2.942 5.980 1.00 79.19 112 ARG A CA 1
ATOM 861 C C . ARG A 1 112 ? 7.730 -3.386 5.570 1.00 79.19 112 ARG A C 1
ATOM 863 O O . ARG A 1 112 ? 7.431 -4.572 5.648 1.00 79.19 112 ARG A O 1
ATOM 870 N N . ASN A 1 113 ? 6.912 -2.437 5.123 1.00 79.00 113 ASN A N 1
ATOM 871 C CA . ASN A 1 113 ? 5.589 -2.663 4.566 1.00 79.00 113 ASN A CA 1
ATOM 872 C C . ASN A 1 113 ? 5.546 -2.073 3.142 1.00 79.00 113 ASN A C 1
ATOM 874 O O . ASN A 1 113 ? 5.341 -0.868 2.978 1.00 79.00 113 ASN A O 1
ATOM 878 N N . PRO A 1 114 ? 5.783 -2.888 2.098 1.00 82.44 114 PRO A N 1
ATOM 879 C CA . PRO A 1 114 ? 5.856 -2.386 0.727 1.00 82.44 114 PRO A CA 1
ATOM 880 C C . PRO A 1 114 ? 4.503 -1.872 0.210 1.00 82.44 114 PRO A C 1
ATOM 882 O O . PRO A 1 114 ? 4.479 -1.028 -0.680 1.00 82.44 114 PRO A O 1
ATOM 885 N N . VAL A 1 115 ? 3.379 -2.325 0.781 1.00 83.62 115 VAL A N 1
ATOM 886 C CA . VAL A 1 115 ? 2.032 -1.852 0.415 1.00 83.62 115 VAL A CA 1
ATOM 887 C C . VAL A 1 115 ? 1.825 -0.414 0.886 1.00 83.62 115 VAL A C 1
ATOM 889 O O . VAL A 1 115 ? 1.503 0.455 0.075 1.00 83.62 115 VAL A O 1
ATOM 892 N N . SER A 1 116 ? 2.060 -0.127 2.173 1.00 78.50 116 SER A N 1
ATOM 893 C CA . SER A 1 116 ? 1.922 1.241 2.701 1.00 78.50 116 SER A CA 1
ATOM 894 C C . SER A 1 116 ? 2.933 2.195 2.058 1.00 78.50 116 SER A C 1
ATOM 896 O O . SER A 1 116 ? 2.577 3.313 1.672 1.00 78.50 116 SER A O 1
ATOM 898 N N . ALA A 1 117 ? 4.168 1.730 1.844 1.00 81.44 117 ALA A N 1
ATOM 899 C CA . ALA A 1 117 ? 5.191 2.491 1.140 1.00 81.44 117 ALA A CA 1
ATOM 900 C C . ALA A 1 117 ? 4.770 2.828 -0.300 1.00 81.44 117 ALA A C 1
ATOM 902 O O . ALA A 1 117 ? 4.922 3.976 -0.719 1.00 81.44 117 ALA A O 1
ATOM 903 N N . ALA A 1 118 ? 4.185 1.875 -1.039 1.00 83.25 118 ALA A N 1
ATOM 904 C CA . ALA A 1 118 ? 3.703 2.112 -2.398 1.00 83.25 118 ALA A CA 1
ATOM 905 C C . ALA A 1 118 ? 2.586 3.160 -2.430 1.00 83.25 118 ALA A C 1
ATOM 907 O O . ALA A 1 118 ? 2.631 4.070 -3.256 1.00 83.25 118 ALA A O 1
ATOM 908 N N . ARG A 1 119 ? 1.634 3.110 -1.488 1.00 84.50 119 ARG A N 1
ATOM 909 C CA . ARG A 1 119 ? 0.586 4.140 -1.364 1.00 84.50 119 ARG A CA 1
ATOM 910 C C . ARG A 1 119 ? 1.184 5.527 -1.123 1.00 84.50 119 ARG A C 1
ATOM 912 O O . ARG A 1 119 ? 0.828 6.476 -1.818 1.00 84.50 119 ARG A O 1
ATOM 919 N N . SER A 1 120 ? 2.128 5.642 -0.188 1.00 79.44 120 SER A N 1
ATOM 920 C CA . SER A 1 120 ? 2.818 6.906 0.112 1.00 79.44 120 SER A CA 1
ATOM 921 C C . SER A 1 120 ? 3.591 7.448 -1.097 1.00 79.44 120 SER A C 1
ATOM 923 O O . SER A 1 120 ? 3.494 8.633 -1.439 1.00 79.44 120 SER A O 1
ATOM 925 N N . MET A 1 121 ? 4.308 6.568 -1.801 1.00 80.12 121 MET A N 1
ATOM 926 C CA . MET A 1 121 ? 5.056 6.925 -3.001 1.00 80.12 121 MET A CA 1
ATOM 927 C C . MET A 1 121 ? 4.124 7.418 -4.111 1.00 80.12 121 MET A C 1
ATOM 929 O O . MET A 1 121 ? 4.396 8.460 -4.701 1.00 80.12 121 MET A O 1
ATOM 933 N N . ILE A 1 122 ? 3.016 6.718 -4.373 1.00 79.06 122 ILE A N 1
ATOM 934 C CA . ILE A 1 122 ? 2.043 7.098 -5.407 1.00 79.06 122 ILE A CA 1
ATOM 935 C C . ILE A 1 122 ? 1.407 8.460 -5.104 1.00 79.06 122 ILE A C 1
ATOM 937 O O . ILE A 1 122 ? 1.306 9.288 -6.007 1.00 79.06 122 ILE A O 1
ATOM 941 N N . LYS A 1 123 ? 1.053 8.745 -3.845 1.00 77.19 123 LYS A N 1
ATOM 942 C CA . LYS A 1 123 ? 0.536 10.068 -3.442 1.00 77.19 123 LYS A CA 1
ATOM 943 C C . LYS A 1 123 ? 1.555 11.176 -3.651 1.00 77.19 123 LYS A C 1
ATOM 945 O O . LYS A 1 123 ? 1.236 12.240 -4.180 1.00 77.19 123 LYS A O 1
ATOM 950 N N . THR A 1 124 ? 2.803 10.908 -3.279 1.00 75.25 124 THR A N 1
ATOM 951 C CA . THR A 1 124 ? 3.897 11.861 -3.476 1.00 75.25 124 THR A CA 1
ATOM 952 C C . THR A 1 124 ? 4.133 12.094 -4.969 1.00 75.25 124 THR A C 1
ATOM 954 O O . THR A 1 124 ? 4.215 13.241 -5.401 1.00 75.25 124 THR A O 1
ATOM 957 N N . ALA A 1 125 ? 4.123 11.033 -5.778 1.00 68.88 125 ALA A N 1
ATOM 958 C CA . ALA A 1 125 ? 4.248 11.122 -7.227 1.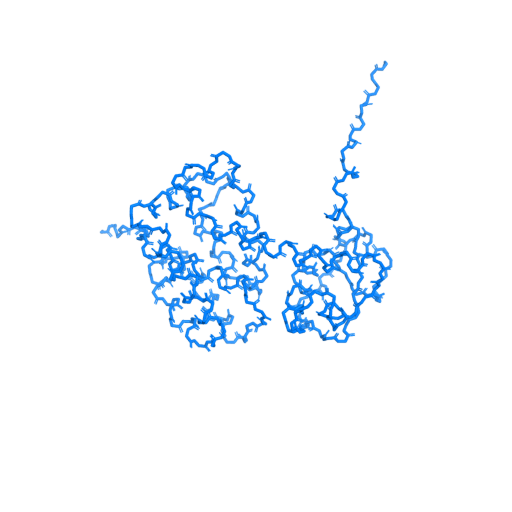00 68.88 125 ALA A CA 1
ATOM 959 C C . ALA A 1 125 ? 3.095 11.906 -7.868 1.00 68.88 125 ALA A C 1
ATOM 961 O O . ALA A 1 125 ? 3.332 12.717 -8.759 1.00 68.88 125 ALA A O 1
ATOM 962 N N . ALA A 1 126 ? 1.864 11.733 -7.381 1.00 69.38 126 ALA A N 1
ATOM 963 C CA . ALA A 1 126 ? 0.715 12.494 -7.859 1.00 69.38 126 ALA A CA 1
ATOM 964 C C . ALA A 1 126 ? 0.866 14.003 -7.599 1.00 69.38 126 ALA A C 1
ATOM 966 O O . ALA A 1 126 ? 0.492 14.804 -8.451 1.00 69.38 126 ALA A O 1
ATOM 967 N N . SER A 1 127 ? 1.486 14.401 -6.480 1.00 67.88 127 SER A N 1
ATOM 968 C CA . SER A 1 127 ? 1.771 15.815 -6.185 1.00 67.88 127 SER A CA 1
ATOM 969 C C . SER A 1 127 ? 2.798 16.457 -7.129 1.00 67.88 127 SER A C 1
ATOM 971 O O . SER A 1 127 ? 2.832 17.680 -7.273 1.00 67.88 127 SER A O 1
ATOM 973 N N . TRP A 1 128 ? 3.632 15.647 -7.790 1.00 60.56 128 TRP A N 1
ATOM 974 C CA . TRP A 1 128 ? 4.631 16.126 -8.749 1.00 60.56 128 TRP A CA 1
ATOM 975 C C . TRP A 1 128 ? 4.024 16.466 -10.112 1.00 60.56 128 TRP A C 1
ATOM 977 O O . TRP A 1 128 ? 4.620 17.226 -10.874 1.00 60.56 128 TRP A O 1
ATOM 987 N N . VAL A 1 129 ? 2.832 15.942 -10.413 1.00 59.06 129 VAL A N 1
ATOM 988 C CA . VAL A 1 129 ? 2.131 16.178 -11.676 1.00 59.06 129 VAL A CA 1
ATOM 989 C C . VAL A 1 129 ? 1.321 17.469 -11.560 1.00 59.06 129 VAL A C 1
ATOM 991 O O . VAL A 1 129 ? 0.276 17.514 -10.911 1.00 59.06 129 VAL A O 1
ATOM 994 N N . ARG A 1 130 ? 1.790 18.557 -12.184 1.00 56.72 130 ARG A N 1
ATOM 995 C CA . ARG A 1 130 ? 1.024 19.816 -12.197 1.00 56.72 130 ARG A CA 1
ATOM 996 C C . ARG A 1 130 ? -0.223 19.690 -13.091 1.00 56.72 130 ARG A C 1
ATOM 998 O O . ARG A 1 130 ? -0.146 19.045 -14.134 1.00 56.72 130 ARG A O 1
ATOM 1005 N N . PRO A 1 131 ? -1.322 20.420 -12.807 1.00 52.50 131 PRO A N 1
ATOM 1006 C CA . PRO A 1 131 ? -2.531 20.426 -13.645 1.00 52.50 131 PRO A CA 1
ATOM 1007 C C . PRO A 1 131 ? -2.287 20.760 -15.129 1.00 52.50 131 PRO A C 1
ATOM 1009 O O . PRO A 1 131 ? -2.999 20.265 -15.993 1.00 52.50 131 PRO A O 1
ATOM 1012 N N . ARG A 1 132 ? -1.260 21.567 -15.442 1.00 45.88 132 ARG A N 1
ATOM 1013 C CA . ARG A 1 132 ? -0.861 21.879 -16.829 1.00 45.88 132 ARG A CA 1
ATOM 1014 C C . ARG A 1 132 ? -0.161 20.718 -17.548 1.00 45.88 132 ARG A C 1
ATOM 1016 O O . ARG A 1 132 ? -0.279 20.627 -18.757 1.00 45.88 132 ARG A O 1
ATOM 1023 N N . GLN A 1 133 ? 0.521 19.831 -16.823 1.00 51.81 133 GLN A N 1
ATOM 1024 C CA . GLN A 1 133 ? 1.276 18.713 -17.407 1.00 51.81 133 GLN A CA 1
ATOM 1025 C C . GLN A 1 133 ? 0.390 17.524 -17.790 1.00 51.81 133 GLN A C 1
ATOM 1027 O O . GLN A 1 133 ? 0.836 16.669 -18.543 1.00 51.81 133 GLN A O 1
ATOM 1032 N N . PHE A 1 134 ? -0.872 17.482 -17.343 1.00 51.00 134 PHE A N 1
ATOM 1033 C CA . PHE A 1 134 ? -1.866 16.512 -17.827 1.00 51.00 134 PHE A CA 1
ATOM 1034 C C . PHE A 1 134 ? -2.150 16.628 -19.331 1.00 51.00 134 PHE A C 1
ATOM 1036 O O . PHE A 1 134 ? -2.690 15.691 -19.913 1.00 51.00 134 PHE A O 1
ATOM 1043 N N . GLN A 1 135 ? -1.817 17.771 -19.941 1.00 47.38 135 GLN A N 1
ATOM 1044 C CA . GLN A 1 135 ? -1.999 18.018 -21.372 1.00 47.38 135 GLN A CA 1
ATOM 1045 C C . GLN A 1 135 ? -0.789 17.568 -22.212 1.00 47.38 135 GLN A C 1
ATOM 1047 O O . GLN A 1 135 ? -0.919 17.463 -23.428 1.00 47.38 135 GLN A O 1
ATOM 1052 N N . ASP A 1 136 ? 0.344 17.244 -21.575 1.00 52.97 136 ASP A N 1
ATOM 1053 C CA . ASP A 1 136 ? 1.556 16.757 -22.240 1.00 52.97 136 ASP A CA 1
ATOM 1054 C C . ASP A 1 136 ? 1.626 15.216 -22.189 1.00 52.97 136 ASP A C 1
ATOM 1056 O O . ASP A 1 136 ? 1.146 14.585 -21.243 1.00 52.97 136 ASP A O 1
ATOM 1060 N N . GLU A 1 137 ? 2.289 14.587 -23.169 1.00 49.91 137 GLU A N 1
ATOM 1061 C CA . GLU A 1 137 ? 2.409 13.117 -23.301 1.00 49.91 137 GLU A CA 1
ATOM 1062 C C . GLU A 1 137 ? 2.921 12.415 -22.032 1.00 49.91 137 GLU A C 1
ATOM 1064 O O . GLU A 1 137 ? 2.573 11.273 -21.734 1.00 49.91 137 GLU A O 1
ATOM 1069 N N . ALA A 1 138 ? 3.736 13.117 -21.250 1.00 51.19 138 ALA A N 1
ATOM 1070 C CA . ALA A 1 138 ? 4.316 12.610 -20.021 1.00 51.19 138 ALA A CA 1
ATOM 1071 C C . ALA A 1 138 ? 3.318 12.585 -18.843 1.00 51.19 138 ALA A C 1
ATOM 1073 O O . ALA A 1 138 ? 3.412 11.719 -17.972 1.00 51.19 138 ALA A O 1
ATOM 1074 N N . GLY A 1 139 ? 2.335 13.494 -18.826 1.00 55.38 139 GLY A N 1
ATOM 1075 C CA . GLY A 1 139 ? 1.250 13.485 -17.844 1.00 55.38 139 GLY A CA 1
ATOM 1076 C C . GLY A 1 139 ? 0.257 12.354 -18.086 1.00 55.38 139 GLY A C 1
ATOM 1077 O O . GLY A 1 139 ? -0.208 11.745 -17.122 1.00 55.38 139 GLY A O 1
ATOM 1078 N N . LEU A 1 140 ? 0.000 12.004 -19.354 1.00 56.44 140 LEU A N 1
ATOM 1079 C CA . LEU A 1 140 ? -0.879 10.889 -19.735 1.00 56.44 140 LEU A CA 1
ATOM 1080 C C . LEU A 1 140 ? -0.395 9.544 -19.176 1.00 56.44 140 LEU A C 1
ATOM 1082 O O . LEU A 1 140 ? -1.198 8.754 -18.675 1.00 56.44 140 LEU A O 1
ATOM 1086 N N . ALA A 1 141 ? 0.919 9.319 -19.157 1.00 58.12 141 ALA A N 1
ATOM 1087 C CA . ALA A 1 141 ? 1.497 8.098 -18.608 1.00 58.12 141 ALA A CA 1
ATOM 1088 C C . ALA A 1 141 ? 1.354 7.978 -17.080 1.00 58.12 141 ALA A C 1
ATOM 1090 O O . ALA A 1 141 ? 1.310 6.870 -16.545 1.00 58.12 141 ALA A O 1
ATOM 1091 N N . LEU A 1 142 ? 1.242 9.101 -16.364 1.00 64.12 142 LEU A N 1
ATOM 1092 C CA . LEU A 1 142 ? 1.098 9.136 -14.906 1.00 64.12 142 LEU A CA 1
ATOM 1093 C C . LEU A 1 142 ? -0.370 9.150 -14.449 1.00 64.12 142 LEU A C 1
ATOM 1095 O O . LEU A 1 142 ? -0.630 8.971 -13.259 1.00 64.12 142 LEU A O 1
ATOM 1099 N N . VAL A 1 143 ? -1.336 9.276 -15.371 1.00 68.19 143 VAL A N 1
ATOM 1100 C CA . VAL A 1 143 ? -2.784 9.248 -15.078 1.00 68.19 143 VAL A CA 1
ATOM 1101 C C . VAL A 1 143 ? -3.186 8.073 -14.175 1.00 68.19 143 VAL A C 1
ATOM 1103 O O . VAL A 1 143 ? -3.938 8.305 -13.229 1.00 68.19 143 VAL A O 1
ATOM 1106 N N . PRO A 1 144 ? -2.701 6.830 -14.377 1.00 68.94 144 PRO A N 1
ATOM 1107 C CA . PRO A 1 144 ? -3.087 5.713 -13.513 1.00 68.94 144 PRO A CA 1
ATOM 1108 C C . PRO A 1 144 ? -2.563 5.851 -12.084 1.00 68.94 144 PRO A C 1
ATOM 1110 O O . PRO A 1 144 ? -3.252 5.457 -11.146 1.00 68.94 144 PRO A O 1
ATOM 1113 N N . LEU A 1 145 ? -1.383 6.454 -11.901 1.00 70.19 145 LEU A N 1
ATOM 1114 C CA . LEU A 1 145 ? -0.835 6.734 -10.573 1.00 70.19 145 LEU A CA 1
ATOM 1115 C C . LEU A 1 145 ? -1.648 7.826 -9.884 1.00 70.19 145 LEU A C 1
ATOM 1117 O O . LEU A 1 145 ? -2.030 7.647 -8.734 1.00 70.19 145 LEU A O 1
ATOM 1121 N N . VAL A 1 146 ? -1.978 8.913 -10.590 1.00 71.31 146 VAL A N 1
ATOM 1122 C CA . VAL A 1 146 ? -2.788 9.997 -10.015 1.00 71.31 146 VAL A CA 1
ATOM 1123 C C . VAL A 1 146 ? -4.192 9.512 -9.659 1.00 71.31 146 VAL A C 1
ATOM 1125 O O . VAL A 1 146 ? -4.667 9.798 -8.566 1.00 71.31 146 VAL A O 1
ATOM 1128 N N . ARG A 1 147 ? -4.834 8.725 -10.529 1.00 75.31 147 ARG A N 1
ATOM 1129 C CA . ARG A 1 147 ? -6.145 8.134 -10.230 1.00 75.31 147 ARG A CA 1
ATOM 1130 C C . ARG A 1 147 ? -6.075 7.223 -9.009 1.00 75.31 147 ARG A C 1
ATOM 1132 O O . ARG A 1 147 ? -6.892 7.348 -8.111 1.00 75.31 147 ARG A O 1
ATOM 1139 N N . THR A 1 148 ? -5.069 6.352 -8.952 1.00 77.81 148 THR A N 1
ATOM 1140 C CA . THR A 1 148 ? -4.868 5.472 -7.794 1.00 77.81 148 THR A CA 1
ATOM 1141 C C . THR A 1 148 ? -4.631 6.291 -6.522 1.00 77.81 148 THR A C 1
ATOM 1143 O O . THR A 1 148 ? -5.179 5.962 -5.478 1.00 77.81 148 THR A O 1
ATOM 1146 N N . ALA A 1 149 ? -3.869 7.388 -6.594 1.00 79.25 149 ALA A N 1
ATOM 1147 C CA . ALA A 1 149 ? -3.681 8.295 -5.464 1.00 79.25 149 ALA A CA 1
ATOM 1148 C C . ALA A 1 149 ? -5.008 8.904 -4.986 1.00 79.25 149 ALA A C 1
ATOM 1150 O O . ALA A 1 149 ? -5.258 8.910 -3.785 1.00 79.25 149 ALA A O 1
ATOM 1151 N N . GLN A 1 150 ? -5.851 9.369 -5.916 1.00 79.31 150 GLN A N 1
ATOM 1152 C CA . GLN A 1 150 ? -7.173 9.932 -5.625 1.00 79.31 150 GLN A CA 1
ATOM 1153 C C . GLN A 1 150 ? -8.105 8.899 -4.985 1.00 79.31 150 GLN A C 1
ATOM 1155 O O . GLN A 1 150 ? -8.677 9.184 -3.939 1.00 79.31 150 GLN A O 1
ATOM 1160 N N . GLU A 1 151 ? -8.190 7.691 -5.554 1.00 83.06 151 GLU A N 1
ATOM 1161 C CA . GLU A 1 151 ? -8.968 6.571 -4.999 1.00 83.06 151 GLU A CA 1
ATOM 1162 C C . GLU A 1 151 ? -8.545 6.280 -3.544 1.00 83.06 151 GLU A C 1
ATOM 1164 O O . GLU A 1 151 ? -9.382 6.213 -2.644 1.00 83.06 151 GLU A O 1
ATOM 1169 N N . ILE A 1 152 ? -7.234 6.178 -3.287 1.00 81.81 152 ILE A N 1
ATOM 1170 C CA . ILE A 1 152 ? -6.706 5.934 -1.935 1.00 81.81 152 ILE A CA 1
ATOM 1171 C C . ILE A 1 152 ? -6.994 7.126 -1.006 1.00 81.81 152 ILE A C 1
ATOM 1173 O O . ILE A 1 152 ? -7.279 6.940 0.178 1.00 81.81 152 ILE A O 1
ATOM 1177 N N . ASP A 1 153 ? -6.877 8.360 -1.498 1.00 83.06 153 ASP A N 1
ATOM 1178 C CA . ASP A 1 153 ? -7.154 9.559 -0.706 1.00 83.06 153 ASP A CA 1
ATOM 1179 C C . ASP A 1 153 ? -8.628 9.663 -0.306 1.00 83.06 153 ASP A C 1
ATOM 1181 O O . ASP A 1 153 ? -8.905 9.987 0.847 1.00 83.06 153 ASP A O 1
ATOM 1185 N N . GLU A 1 154 ? -9.567 9.337 -1.192 1.00 86.38 154 GLU A N 1
ATOM 1186 C CA . GLU A 1 154 ? -11.001 9.312 -0.879 1.00 86.38 154 GLU A CA 1
ATOM 1187 C C . GLU A 1 154 ? -11.329 8.296 0.227 1.00 86.38 154 GLU A C 1
ATOM 1189 O O . GLU A 1 154 ? -12.030 8.625 1.193 1.00 86.38 154 GLU A O 1
ATOM 1194 N N . GLN A 1 155 ? -10.765 7.088 0.137 1.00 89.06 155 GLN A N 1
ATOM 1195 C CA . GLN A 1 155 ? -10.932 6.036 1.146 1.00 89.06 155 GLN A CA 1
ATOM 1196 C C . GLN A 1 155 ? -10.371 6.468 2.508 1.00 89.06 155 GLN A C 1
ATOM 1198 O O . GLN A 1 155 ? -11.042 6.364 3.537 1.00 89.06 155 GLN A O 1
ATOM 1203 N N . GLU A 1 156 ? -9.153 7.011 2.525 1.00 89.75 156 GLU A N 1
ATOM 1204 C CA . GLU A 1 156 ? -8.518 7.494 3.751 1.00 89.75 156 GLU A CA 1
ATOM 1205 C C . GLU A 1 156 ? -9.267 8.676 4.372 1.00 89.75 156 GLU A C 1
ATOM 1207 O O . GLU A 1 156 ? -9.433 8.719 5.589 1.00 89.75 156 GLU A O 1
ATOM 1212 N N . LEU A 1 157 ? -9.749 9.626 3.565 1.00 89.19 157 LEU A N 1
ATOM 1213 C CA . LEU A 1 157 ? -10.540 10.755 4.057 1.00 89.19 157 LEU A CA 1
ATOM 1214 C C . LEU A 1 157 ? -11.860 10.297 4.671 1.00 89.19 157 LEU A C 1
ATOM 1216 O O . LEU A 1 157 ? -12.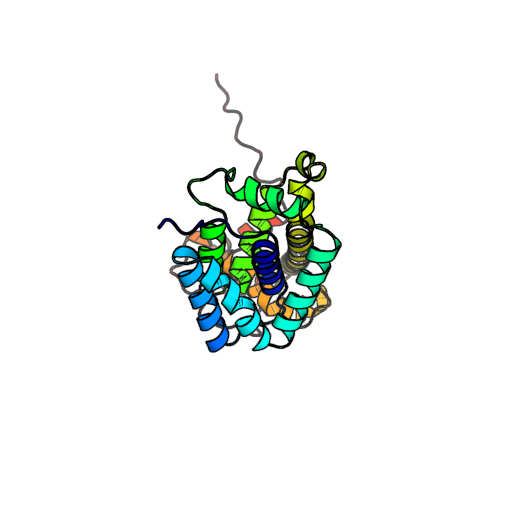285 10.870 5.670 1.00 89.19 157 LEU A O 1
ATOM 1220 N N . THR A 1 158 ? -12.489 9.268 4.108 1.00 90.00 158 THR A N 1
ATOM 1221 C CA . THR A 1 158 ? -13.718 8.691 4.662 1.00 90.00 158 THR A CA 1
ATOM 1222 C C . THR A 1 158 ? -13.453 8.093 6.041 1.00 90.00 158 THR A C 1
ATOM 1224 O O . THR A 1 158 ? -14.137 8.449 6.996 1.00 90.00 158 THR A O 1
ATOM 1227 N N . ILE A 1 159 ? -12.390 7.293 6.181 1.00 92.38 159 ILE A N 1
ATOM 1228 C CA . ILE A 1 159 ? -11.968 6.733 7.475 1.00 92.38 159 ILE A CA 1
ATOM 1229 C C . ILE A 1 159 ? -11.668 7.838 8.490 1.00 92.38 159 ILE A C 1
ATOM 1231 O O . ILE A 1 159 ? -12.139 7.786 9.624 1.00 92.38 159 ILE A O 1
ATOM 1235 N N . LEU A 1 160 ? -10.892 8.851 8.094 1.00 92.88 160 LEU A N 1
ATOM 1236 C CA . LEU A 1 160 ? -10.528 9.950 8.986 1.00 92.88 160 LEU A CA 1
ATOM 1237 C C . LEU A 1 160 ? -11.762 10.742 9.438 1.00 92.88 160 LEU A C 1
ATOM 1239 O O . LEU A 1 160 ? -11.842 11.081 10.615 1.00 92.88 160 LEU A O 1
ATOM 1243 N N . LYS A 1 161 ? -12.729 10.993 8.543 1.00 91.31 161 LYS A N 1
ATOM 1244 C CA . LYS A 1 161 ? -14.008 11.632 8.893 1.00 91.31 161 LYS A CA 1
ATOM 1245 C C . LYS A 1 161 ? -14.800 10.787 9.883 1.00 91.31 161 LYS A C 1
ATOM 1247 O O . LYS A 1 161 ? -15.286 11.329 10.865 1.00 91.31 161 LYS A O 1
ATOM 1252 N N . THR A 1 162 ? -14.891 9.470 9.690 1.00 91.69 162 THR A N 1
ATOM 1253 C CA . THR A 1 162 ? -15.560 8.588 10.663 1.00 91.69 162 THR A CA 1
ATOM 1254 C C . THR A 1 162 ? -14.911 8.695 12.046 1.00 91.69 162 THR A C 1
ATOM 1256 O O . THR A 1 162 ? -15.608 8.857 13.046 1.00 91.69 162 THR A O 1
ATOM 1259 N N . LEU A 1 163 ? -13.575 8.708 12.099 1.00 93.25 163 LEU A N 1
ATOM 1260 C CA . LEU A 1 163 ? -12.810 8.843 13.344 1.00 93.25 163 LEU A CA 1
ATOM 1261 C C . LEU A 1 163 ? -12.860 10.241 13.979 1.00 93.25 163 LEU A C 1
ATOM 1263 O O . LEU A 1 163 ? -12.514 10.382 15.154 1.00 93.25 163 LEU A O 1
ATOM 1267 N N . GLU A 1 164 ? -13.250 11.269 13.224 1.00 90.94 164 GLU A N 1
ATOM 1268 C CA . GLU A 1 164 ? -13.487 12.617 13.744 1.00 90.94 164 GLU A CA 1
ATOM 1269 C C . GLU A 1 164 ? -14.732 12.661 14.637 1.00 90.94 164 GLU A C 1
ATOM 1271 O O . GLU A 1 164 ? -14.730 13.345 15.660 1.00 90.94 164 GLU A O 1
ATOM 1276 N N . TYR A 1 165 ? -15.772 11.898 14.286 1.00 86.00 165 TYR A N 1
ATOM 1277 C CA . TYR A 1 165 ? -17.012 11.847 15.058 1.00 86.00 165 TYR A CA 1
ATOM 1278 C C . TYR A 1 165 ? -16.870 11.021 16.338 1.00 86.00 165 TYR A C 1
ATOM 1280 O O . TYR A 1 165 ? -17.341 11.444 17.395 1.00 86.00 165 TYR A O 1
ATOM 1288 N N . HIS A 1 166 ? -16.238 9.846 16.264 1.00 85.12 166 HIS A N 1
ATOM 1289 C CA . HIS A 1 166 ? -16.023 8.979 17.422 1.00 85.12 166 HIS A CA 1
ATOM 1290 C C . HIS A 1 166 ? -14.880 7.975 17.192 1.00 85.12 166 HIS A C 1
ATOM 1292 O O . HIS A 1 166 ? -14.563 7.638 16.051 1.00 85.12 166 HIS A O 1
ATOM 1298 N N . PRO A 1 167 ? -14.269 7.434 18.264 1.00 91.56 167 PRO A N 1
ATOM 1299 C CA . PRO A 1 167 ? -13.406 6.266 18.142 1.00 91.56 167 PRO A CA 1
ATOM 1300 C C . PRO A 1 167 ? -14.164 5.081 17.528 1.00 91.56 167 PRO A C 1
ATOM 1302 O O . PRO A 1 167 ? -15.319 4.846 17.883 1.00 91.56 167 PRO A O 1
ATOM 1305 N N . ALA A 1 168 ? -13.526 4.338 16.626 1.00 92.62 168 ALA A N 1
ATOM 1306 C CA . ALA A 1 168 ? -14.163 3.257 15.871 1.00 92.62 168 ALA A CA 1
ATOM 1307 C C . ALA A 1 168 ? -13.218 2.058 15.716 1.00 92.62 168 ALA A C 1
ATOM 1309 O O . ALA A 1 168 ? -11.994 2.231 15.678 1.00 92.62 168 ALA A O 1
ATOM 1310 N N . THR A 1 169 ? -13.773 0.847 15.658 1.00 93.69 169 THR A N 1
ATOM 1311 C CA . THR A 1 169 ? -13.015 -0.372 15.332 1.00 93.69 169 THR A CA 1
ATOM 1312 C C . THR A 1 169 ? -12.756 -0.478 13.832 1.00 93.69 169 THR A C 1
ATOM 1314 O O . THR A 1 169 ? -13.320 0.272 13.036 1.00 93.69 169 THR A O 1
ATOM 1317 N N . VAL A 1 170 ? -11.907 -1.414 13.408 1.00 91.12 170 VAL A N 1
ATOM 1318 C CA . VAL A 1 170 ? -11.683 -1.652 11.973 1.00 91.12 170 VAL A CA 1
ATOM 1319 C C . VAL A 1 170 ? -12.962 -2.153 11.297 1.00 91.12 170 VAL A C 1
ATOM 1321 O O . VAL A 1 170 ? -13.208 -1.799 10.149 1.00 91.12 170 VAL A O 1
ATOM 1324 N N . GLU A 1 171 ? -13.792 -2.925 12.002 1.00 90.00 171 GLU A N 1
ATOM 1325 C CA . GLU A 1 171 ? -15.089 -3.402 11.503 1.00 90.00 171 GLU A CA 1
ATOM 1326 C C . GLU A 1 171 ? -16.076 -2.247 11.286 1.00 90.00 171 GLU A C 1
ATOM 1328 O O . GLU A 1 171 ? -16.694 -2.150 10.224 1.00 90.00 171 GLU A O 1
ATOM 1333 N N . ASP A 1 172 ? -16.156 -1.313 12.237 1.00 90.25 172 ASP A N 1
ATOM 1334 C CA . ASP A 1 172 ? -16.985 -0.108 12.100 1.00 90.25 172 ASP A CA 1
ATOM 1335 C C . ASP A 1 172 ? -16.533 0.748 10.905 1.00 90.25 172 ASP A C 1
ATOM 1337 O O . ASP A 1 172 ? -17.345 1.273 10.139 1.00 90.25 172 ASP A O 1
ATOM 1341 N N . LEU A 1 173 ? -15.215 0.873 10.717 1.00 92.50 173 LEU A N 1
ATOM 1342 C CA . LEU A 1 173 ? -14.628 1.592 9.587 1.00 92.50 173 LEU A CA 1
ATOM 1343 C C . LEU A 1 173 ? -14.873 0.864 8.257 1.00 92.50 173 LEU A C 1
ATOM 1345 O O . LEU A 1 173 ? -15.139 1.516 7.249 1.00 92.50 173 LEU A O 1
ATOM 1349 N N . ALA A 1 174 ? -14.830 -0.468 8.247 1.00 91.00 174 ALA A N 1
ATOM 1350 C CA . ALA A 1 174 ? -15.166 -1.291 7.088 1.00 91.00 174 ALA A CA 1
ATOM 1351 C C . ALA A 1 174 ? -16.613 -1.069 6.647 1.00 91.00 174 ALA A C 1
ATOM 1353 O O . ALA A 1 174 ? -16.870 -0.832 5.464 1.00 91.00 174 ALA A O 1
ATOM 1354 N N . TYR A 1 175 ? -17.537 -1.026 7.609 1.00 89.50 175 TYR A N 1
ATOM 1355 C CA . TYR A 1 175 ? -18.931 -0.681 7.356 1.00 89.50 175 TYR A CA 1
ATOM 1356 C C . TYR A 1 175 ? -19.086 0.742 6.800 1.00 89.50 175 TYR A C 1
ATOM 1358 O O . TYR A 1 175 ? -19.785 0.941 5.808 1.00 89.50 175 TYR A O 1
ATOM 1366 N N . ALA A 1 176 ? -18.397 1.728 7.384 1.00 87.00 176 ALA A N 1
ATOM 1367 C CA . ALA A 1 176 ? -18.495 3.126 6.961 1.00 87.00 176 ALA A CA 1
ATOM 1368 C C . ALA A 1 176 ? -17.981 3.377 5.530 1.00 87.00 176 ALA A C 1
ATOM 1370 O O . ALA A 1 176 ? -18.519 4.230 4.827 1.00 87.00 176 ALA A O 1
ATOM 1371 N N . VAL A 1 177 ? -16.943 2.653 5.100 1.00 87.38 177 VAL A N 1
ATOM 1372 C CA . VAL A 1 177 ? -16.340 2.803 3.761 1.00 87.38 177 VAL A CA 1
ATOM 1373 C C . VAL A 1 177 ? -16.956 1.828 2.742 1.00 87.38 177 VAL A C 1
ATOM 1375 O O . VAL A 1 177 ? -16.779 2.003 1.540 1.00 87.38 177 VAL A O 1
ATOM 1378 N N . GLY A 1 178 ? -17.700 0.809 3.191 1.00 87.25 178 GLY A N 1
ATOM 1379 C CA . GLY A 1 178 ? -18.277 -0.221 2.321 1.00 87.25 178 GLY A CA 1
ATOM 1380 C C . GLY A 1 178 ? -17.231 -1.172 1.731 1.00 87.25 178 GLY A C 1
ATOM 1381 O O . GLY A 1 178 ? -17.385 -1.640 0.603 1.00 87.25 178 GLY A O 1
ATOM 1382 N N . MET A 1 179 ? -16.150 -1.436 2.470 1.00 86.69 179 MET A N 1
ATOM 1383 C CA . MET A 1 179 ? -15.024 -2.273 2.039 1.00 86.69 179 MET A CA 1
ATOM 1384 C C . MET A 1 179 ? -14.856 -3.485 2.969 1.00 86.69 179 MET A C 1
ATOM 1386 O O . MET A 1 179 ? -15.229 -3.404 4.137 1.00 86.69 179 MET A O 1
ATOM 1390 N N . PRO A 1 180 ? -14.263 -4.599 2.504 1.00 87.19 180 PRO A N 1
ATOM 1391 C CA . PRO A 1 180 ? -13.890 -5.709 3.380 1.00 87.19 180 PRO A CA 1
ATOM 1392 C C . PRO A 1 180 ? -12.915 -5.287 4.492 1.00 87.19 180 PRO A C 1
ATOM 1394 O O . PRO A 1 180 ? -12.068 -4.404 4.304 1.00 87.19 180 PRO A O 1
ATOM 1397 N N . VAL A 1 181 ? -13.019 -5.948 5.647 1.00 86.38 181 VAL A N 1
ATOM 1398 C CA . VAL A 1 181 ? -12.271 -5.622 6.876 1.00 86.38 181 VAL A CA 1
ATOM 1399 C C . VAL A 1 181 ? -10.762 -5.672 6.647 1.00 86.38 181 VAL A C 1
ATOM 1401 O O . VAL A 1 181 ? -10.027 -4.824 7.146 1.00 86.38 181 VAL A O 1
ATOM 1404 N N . GLU A 1 182 ? -10.287 -6.609 5.832 1.00 83.00 182 GLU A N 1
ATOM 1405 C CA . GLU A 1 182 ? -8.871 -6.784 5.504 1.00 83.00 182 GLU A CA 1
ATOM 1406 C C . GLU A 1 182 ? -8.300 -5.560 4.763 1.00 83.00 182 GLU A C 1
ATOM 1408 O O . GLU A 1 182 ? -7.162 -5.133 5.007 1.00 83.00 182 GLU A O 1
ATOM 1413 N N . GLN A 1 183 ? -9.119 -4.946 3.902 1.00 79.69 183 GLN A N 1
ATOM 1414 C CA . GLN A 1 183 ? -8.726 -3.770 3.121 1.00 79.69 183 GLN A CA 1
ATOM 1415 C C . GLN A 1 183 ? -8.629 -2.553 4.020 1.00 79.69 183 GLN A C 1
ATOM 1417 O O . GLN A 1 183 ? -7.635 -1.818 3.990 1.00 79.69 183 GLN A O 1
ATOM 1422 N N . VAL A 1 184 ? -9.636 -2.379 4.875 1.00 87.69 184 VAL A N 1
ATOM 1423 C CA . VAL A 1 184 ? -9.660 -1.293 5.846 1.00 87.69 184 VAL A CA 1
ATOM 1424 C C . VAL A 1 184 ? -8.540 -1.450 6.863 1.00 87.69 184 VAL A C 1
ATOM 1426 O O . VAL A 1 184 ? -7.864 -0.464 7.136 1.00 87.69 184 VAL A O 1
ATOM 1429 N N . ALA A 1 185 ? -8.223 -2.664 7.323 1.00 86.25 185 ALA A N 1
ATOM 1430 C CA . ALA A 1 185 ? -7.067 -2.921 8.184 1.00 86.25 185 ALA A CA 1
ATOM 1431 C C . ALA A 1 185 ? -5.755 -2.442 7.539 1.00 86.25 185 ALA A C 1
ATOM 1433 O O . ALA A 1 185 ? -4.913 -1.831 8.200 1.00 86.25 185 ALA A O 1
ATOM 1434 N N . THR A 1 186 ? -5.600 -2.645 6.228 1.00 81.94 186 THR A N 1
ATOM 1435 C CA . THR A 1 186 ? -4.427 -2.184 5.470 1.00 81.94 186 THR A CA 1
ATOM 1436 C C . THR A 1 186 ? -4.377 -0.653 5.364 1.00 81.94 186 THR A C 1
ATOM 1438 O O . THR A 1 186 ? -3.307 -0.049 5.481 1.00 81.94 186 THR A O 1
ATOM 1441 N N . ILE A 1 187 ? -5.523 0.009 5.163 1.00 86.19 187 ILE A N 1
ATOM 1442 C CA . ILE A 1 187 ? -5.609 1.481 5.143 1.00 86.19 187 ILE A CA 1
ATOM 1443 C C . ILE A 1 187 ? -5.347 2.068 6.536 1.00 86.19 187 ILE A C 1
ATOM 1445 O O . ILE A 1 187 ? -4.539 2.984 6.675 1.00 86.19 187 ILE A O 1
ATOM 1449 N N . VAL A 1 188 ? -5.950 1.496 7.576 1.00 88.69 188 VAL A N 1
ATOM 1450 C CA . VAL A 1 188 ? -5.732 1.852 8.984 1.00 88.69 188 VAL A CA 1
ATOM 1451 C C . VAL A 1 188 ? -4.257 1.695 9.358 1.00 88.69 188 VAL A C 1
ATOM 1453 O O . VAL A 1 188 ? -3.686 2.606 9.951 1.00 88.69 188 VAL A O 1
ATOM 1456 N N . ALA A 1 189 ? -3.590 0.616 8.937 1.00 83.56 189 ALA A N 1
ATOM 1457 C CA . ALA A 1 189 ? -2.152 0.444 9.149 1.00 83.56 189 ALA A CA 1
ATOM 1458 C C . ALA A 1 189 ? -1.336 1.595 8.531 1.00 83.56 189 ALA A C 1
ATOM 1460 O O . ALA A 1 189 ? -0.471 2.162 9.198 1.00 83.56 189 ALA A O 1
ATOM 1461 N N . SER A 1 190 ? -1.653 1.989 7.292 1.00 80.75 190 SER A N 1
ATOM 1462 C CA . SER A 1 190 ? -1.018 3.128 6.607 1.00 80.75 190 SER A CA 1
ATOM 1463 C C . SER A 1 190 ? -1.248 4.452 7.352 1.00 80.75 190 SER A C 1
ATOM 1465 O O . SER A 1 190 ? -0.305 5.204 7.604 1.00 80.75 190 SER A O 1
ATOM 1467 N N . LEU A 1 191 ? -2.485 4.724 7.781 1.00 87.25 191 LEU A N 1
ATOM 1468 C CA . LEU A 1 191 ? -2.834 5.925 8.552 1.00 87.25 191 LEU A CA 1
ATOM 1469 C C . LEU A 1 191 ? -2.132 5.959 9.920 1.00 87.25 191 LEU A C 1
ATOM 1471 O O . LEU A 1 191 ? -1.739 7.031 10.398 1.00 87.25 191 LEU A O 1
ATOM 1475 N N . TRP A 1 192 ? -1.952 4.796 10.547 1.00 85.81 192 TRP A N 1
ATOM 1476 C CA . TRP A 1 192 ? -1.274 4.659 11.833 1.00 85.81 192 TRP A CA 1
ATOM 1477 C C . TRP A 1 192 ? 0.243 4.844 11.705 1.00 85.81 192 TRP A C 1
ATOM 1479 O O . TRP A 1 192 ? 0.836 5.580 12.498 1.00 85.81 192 TRP A O 1
ATOM 1489 N N . GLU A 1 193 ? 0.869 4.267 10.672 1.00 80.81 193 GLU A N 1
ATOM 1490 C CA . GLU A 1 193 ? 2.272 4.528 10.310 1.00 80.81 193 GLU A CA 1
ATOM 1491 C C . GLU A 1 193 ? 2.498 6.017 10.004 1.00 80.81 193 GLU A C 1
ATOM 1493 O O . GLU A 1 193 ? 3.464 6.617 10.478 1.00 80.81 193 GLU A O 1
ATOM 1498 N N . ALA A 1 194 ? 1.553 6.654 9.305 1.00 79.75 194 ALA A N 1
ATOM 1499 C CA . ALA A 1 194 ? 1.566 8.087 9.013 1.00 79.75 194 ALA A CA 1
ATOM 1500 C C . ALA A 1 194 ? 1.253 8.979 10.232 1.00 79.75 194 ALA A C 1
ATOM 1502 O O . ALA A 1 194 ? 1.254 10.213 10.105 1.00 79.75 194 ALA A O 1
ATOM 1503 N N . LYS A 1 195 ? 0.998 8.379 11.405 1.00 85.75 195 LYS A N 1
ATOM 1504 C CA . LYS A 1 195 ? 0.664 9.038 12.679 1.00 85.75 195 LYS A CA 1
ATOM 1505 C C . LYS A 1 195 ? -0.599 9.908 12.625 1.00 85.75 195 LYS A C 1
ATOM 1507 O O . LYS A 1 195 ? -0.724 10.865 13.391 1.00 85.75 195 LYS A O 1
ATOM 1512 N N . GLN A 1 196 ? -1.519 9.618 11.710 1.00 88.19 196 GLN A N 1
ATOM 1513 C CA . GLN A 1 196 ? -2.782 10.350 1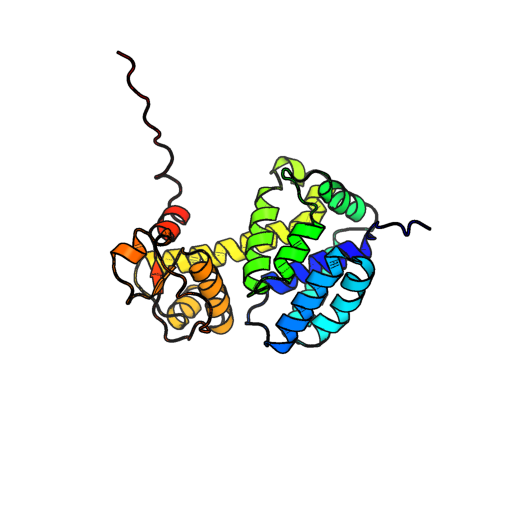1.545 1.00 88.19 196 GLN A CA 1
ATOM 1514 C C . GLN A 1 196 ? -3.898 9.805 12.440 1.00 88.19 196 GLN A C 1
ATOM 1516 O O . GLN A 1 196 ? -4.837 10.526 12.769 1.00 88.19 196 GLN A O 1
ATOM 1521 N N . ILE A 1 197 ? -3.756 8.556 12.871 1.00 89.50 197 ILE A N 1
ATOM 1522 C CA . ILE A 1 197 ? -4.632 7.891 13.833 1.00 89.50 197 ILE A CA 1
ATOM 1523 C C . ILE A 1 197 ? -3.778 7.230 14.918 1.00 89.50 197 ILE A C 1
ATOM 1525 O O . ILE A 1 197 ? -2.578 7.005 14.725 1.00 89.50 197 ILE A O 1
ATOM 1529 N N . ASP A 1 198 ? -4.379 6.939 16.065 1.00 87.56 198 ASP A N 1
ATOM 1530 C CA . ASP A 1 198 ? -3.756 6.158 17.136 1.00 87.56 198 ASP A CA 1
ATOM 1531 C C . ASP A 1 198 ? -4.802 5.293 17.846 1.00 87.56 198 ASP A C 1
ATOM 1533 O O . ASP A 1 198 ? -5.998 5.431 17.597 1.00 87.56 198 ASP A O 1
ATOM 1537 N N . LEU A 1 199 ? -4.368 4.402 18.737 1.00 87.25 199 LEU A N 1
ATOM 1538 C CA . LEU A 1 199 ? -5.294 3.602 19.538 1.00 87.25 199 LEU A CA 1
ATOM 1539 C C . LEU A 1 199 ? -6.108 4.492 20.490 1.00 87.25 199 LEU A C 1
ATOM 1541 O O . LEU A 1 199 ? -5.576 5.398 21.138 1.00 87.25 199 LEU A O 1
ATOM 1545 N N . ALA A 1 200 ? -7.398 4.192 20.643 1.00 81.31 200 ALA A N 1
ATOM 1546 C CA . ALA A 1 200 ? -8.301 4.925 21.533 1.00 81.31 200 ALA A CA 1
ATOM 1547 C C . ALA A 1 200 ? -7.904 4.831 23.022 1.00 81.31 200 ALA A C 1
ATOM 1549 O O . ALA A 1 200 ? -8.329 5.662 23.823 1.00 81.31 200 ALA A O 1
ATOM 1550 N N . GLY A 1 201 ? -7.051 3.868 23.391 1.00 71.81 201 GLY A N 1
ATOM 1551 C CA . GLY A 1 201 ? -6.442 3.743 24.721 1.00 71.81 201 GLY A CA 1
ATOM 1552 C C . GLY A 1 201 ? -5.155 4.559 24.932 1.00 71.81 201 GLY A C 1
ATOM 1553 O O . GLY A 1 201 ? -4.624 4.570 26.040 1.00 71.81 201 GLY A O 1
ATOM 1554 N N . SER A 1 202 ? -4.628 5.248 23.911 1.00 65.44 202 SER A N 1
ATOM 1555 C CA . SER A 1 202 ? -3.379 6.017 24.033 1.00 65.44 202 SER A CA 1
ATOM 1556 C C . SER A 1 202 ? -3.549 7.269 24.912 1.00 65.44 202 SER A C 1
ATOM 1558 O O . SER A 1 202 ? -4.551 7.976 24.752 1.00 65.44 202 SER A O 1
ATOM 1560 N N . PRO A 1 203 ? -2.576 7.618 25.780 1.00 70.00 203 PRO A N 1
ATOM 1561 C CA . PRO A 1 203 ? -2.576 8.860 26.558 1.00 70.00 203 PRO A CA 1
ATOM 1562 C C . PRO A 1 203 ? -2.780 10.117 25.697 1.00 70.00 203 PRO A C 1
ATOM 1564 O O . PRO A 1 203 ? -2.209 10.230 24.614 1.00 70.00 203 PRO A O 1
ATOM 1567 N N . VAL A 1 204 ? -3.536 11.102 26.198 1.00 63.47 204 VAL A N 1
ATOM 1568 C CA . VAL A 1 204 ? -3.909 12.333 25.462 1.00 63.47 204 VAL A CA 1
ATOM 1569 C C . VAL A 1 204 ? -2.695 13.072 24.885 1.00 63.47 204 VAL A C 1
ATOM 1571 O O . VAL A 1 204 ? -2.712 13.469 23.723 1.00 63.47 204 VAL A O 1
ATOM 1574 N N . TRP A 1 205 ? -1.602 13.196 25.643 1.00 60.59 205 TRP A N 1
ATOM 1575 C CA . TRP A 1 205 ? -0.386 13.874 25.176 1.00 60.59 205 TRP A CA 1
ATOM 1576 C C . TRP A 1 205 ? 0.272 13.178 23.970 1.00 60.59 205 TRP A C 1
ATOM 1578 O O . TRP A 1 205 ? 0.878 13.851 23.140 1.00 60.59 205 TRP A O 1
ATOM 1588 N N . GLN A 1 206 ? 0.095 11.860 23.814 1.00 60.94 206 GLN A N 1
ATOM 1589 C CA . GLN A 1 206 ? 0.581 11.113 22.646 1.00 60.94 206 GLN A CA 1
ATOM 1590 C C . GLN A 1 206 ? -0.262 11.386 21.393 1.00 60.94 206 GLN A C 1
ATOM 1592 O O . GLN A 1 206 ? 0.266 11.347 20.283 1.00 60.94 206 GLN A O 1
ATOM 1597 N N . ARG A 1 207 ? -1.549 11.723 21.559 1.00 58.69 207 ARG A N 1
ATOM 1598 C CA . ARG A 1 207 ? -2.445 12.125 20.457 1.00 58.69 207 ARG A CA 1
ATOM 1599 C C . ARG A 1 207 ? -2.152 13.541 19.963 1.00 58.69 207 ARG A C 1
ATOM 1601 O O . ARG A 1 207 ? -2.329 13.833 18.779 1.00 58.69 207 ARG A O 1
ATOM 1608 N N . VAL A 1 208 ? -1.696 14.405 20.872 1.00 59.72 208 VAL A N 1
ATOM 1609 C CA . VAL A 1 208 ? -1.324 15.799 20.585 1.00 59.72 208 VAL A CA 1
ATOM 1610 C C . VAL A 1 208 ? 0.092 15.889 20.003 1.00 59.72 208 VAL A C 1
ATOM 1612 O O . VAL A 1 208 ? 0.299 16.606 19.027 1.00 59.72 208 VAL A O 1
ATOM 1615 N N . PHE A 1 209 ? 1.049 15.115 20.530 1.00 60.00 209 PHE A N 1
ATOM 1616 C CA . PHE A 1 209 ? 2.454 15.122 20.099 1.00 60.00 209 PHE A CA 1
ATOM 1617 C C . PHE A 1 209 ? 2.933 13.735 19.629 1.00 60.00 209 PHE A C 1
ATOM 1619 O O . PHE A 1 209 ? 3.792 13.111 20.261 1.00 60.00 209 PHE A O 1
ATOM 1626 N N . PRO A 1 210 ? 2.439 13.235 18.482 1.00 55.44 210 PRO A N 1
ATOM 1627 C CA . PRO A 1 210 ? 2.753 11.886 17.997 1.00 55.44 210 PRO A CA 1
ATOM 1628 C C . PRO A 1 210 ? 4.226 11.703 17.566 1.00 55.44 210 PRO A C 1
ATOM 1630 O O . PRO A 1 210 ? 4.700 10.587 17.326 1.00 55.44 210 PRO A O 1
ATOM 1633 N N . CYS A 1 211 ? 4.985 12.794 17.458 1.00 54.38 211 CYS A N 1
ATOM 1634 C CA . CYS A 1 211 ? 6.424 12.808 17.201 1.00 54.38 211 CYS A CA 1
ATOM 1635 C C . CYS A 1 211 ? 7.286 12.438 18.423 1.00 54.38 211 CYS A C 1
ATOM 1637 O O . CYS A 1 211 ? 8.433 12.065 18.217 1.00 54.38 211 CYS A O 1
ATOM 1639 N N . LEU A 1 212 ? 6.747 12.466 19.650 1.00 50.84 212 LEU A N 1
ATOM 1640 C CA . LEU A 1 212 ? 7.487 12.158 20.888 1.00 50.84 212 LEU A CA 1
ATOM 1641 C C . LEU A 1 212 ? 7.477 10.663 21.280 1.00 50.84 212 LEU A C 1
ATOM 1643 O O . LEU A 1 212 ? 7.996 10.299 22.333 1.00 50.84 212 LEU A O 1
ATOM 1647 N N . LYS A 1 213 ? 6.881 9.778 20.466 1.00 54.44 213 LYS A N 1
ATOM 1648 C CA . LYS A 1 213 ? 6.923 8.321 20.696 1.00 54.44 213 LYS A CA 1
ATOM 1649 C C . LYS A 1 213 ? 8.353 7.780 20.512 1.00 54.44 213 LYS A C 1
ATOM 1651 O O . LYS A 1 213 ? 8.913 7.928 19.431 1.00 54.44 213 LYS A O 1
ATOM 1656 N N . CYS A 1 214 ? 8.864 7.045 21.510 1.00 42.94 214 CYS A N 1
ATOM 1657 C CA . CYS A 1 214 ? 9.774 5.919 21.264 1.00 42.94 214 CYS A CA 1
ATOM 1658 C C . CYS A 1 214 ? 9.000 4.850 20.482 1.00 42.94 214 CYS A C 1
ATOM 1660 O O . CYS A 1 214 ? 7.855 4.550 20.832 1.00 42.94 214 CYS A O 1
ATOM 1662 N N . ASP A 1 215 ? 9.603 4.309 19.425 1.00 45.00 215 ASP A N 1
ATOM 1663 C CA . ASP A 1 215 ? 8.992 3.382 18.469 1.00 45.00 215 ASP A CA 1
ATOM 1664 C C . ASP A 1 215 ? 8.356 2.150 19.136 1.00 45.00 215 ASP A C 1
ATOM 1666 O O . ASP A 1 215 ? 8.975 1.105 19.309 1.00 45.00 215 ASP A O 1
ATOM 1670 N N . ARG A 1 216 ? 7.073 2.254 19.492 1.00 45.81 216 ARG A N 1
ATOM 1671 C CA . ARG A 1 216 ? 6.205 1.099 19.778 1.00 45.81 216 ARG A CA 1
ATOM 1672 C C . ARG A 1 216 ? 5.476 0.589 18.531 1.00 45.81 216 ARG A C 1
ATOM 1674 O O . ARG A 1 216 ? 4.809 -0.437 18.599 1.00 45.81 216 ARG A O 1
ATOM 1681 N N . ASN A 1 217 ? 5.568 1.289 17.401 1.00 44.94 217 ASN A N 1
ATOM 1682 C CA . ASN A 1 217 ? 4.684 1.060 16.261 1.00 44.94 217 ASN A CA 1
ATOM 1683 C C . ASN A 1 217 ? 5.314 0.136 15.200 1.00 44.94 217 ASN A C 1
ATOM 1685 O O . ASN A 1 217 ? 6.480 0.298 14.846 1.00 44.94 217 ASN A O 1
ATOM 1689 N N . SER A 1 218 ? 4.485 -0.759 14.641 1.00 46.34 218 SER A N 1
ATOM 1690 C CA . SER A 1 218 ? 4.658 -1.582 13.416 1.00 46.34 218 SER A CA 1
ATOM 1691 C C . SER A 1 218 ? 5.026 -3.073 13.529 1.00 46.34 218 SER A C 1
ATOM 1693 O O . SER A 1 218 ? 5.260 -3.693 12.496 1.00 46.34 218 SER A O 1
ATOM 1695 N N . GLN A 1 219 ? 5.048 -3.701 14.714 1.00 43.69 219 GLN A N 1
ATOM 1696 C CA . GLN A 1 219 ? 5.163 -5.178 14.786 1.00 43.69 219 GLN A CA 1
ATOM 1697 C C . GLN A 1 219 ? 3.834 -5.928 14.904 1.00 43.69 219 GLN A C 1
ATOM 1699 O O . GLN A 1 219 ? 3.811 -7.129 14.654 1.00 43.69 219 GLN A O 1
ATOM 1704 N N . TYR A 1 220 ? 2.742 -5.247 15.244 1.00 50.62 220 TYR A N 1
ATOM 1705 C CA . TYR A 1 220 ? 1.435 -5.883 15.383 1.00 50.62 220 TYR A CA 1
ATOM 1706 C C . TYR A 1 220 ? 0.617 -5.673 14.114 1.00 50.62 220 TYR A C 1
ATOM 1708 O O . TYR A 1 220 ? 0.486 -4.544 13.637 1.00 50.62 220 TYR A O 1
ATOM 1716 N N . ALA A 1 221 ? 0.089 -6.768 13.566 1.00 64.75 221 ALA A N 1
ATOM 1717 C CA . ALA A 1 221 ? -0.965 -6.702 12.567 1.00 64.75 221 ALA A CA 1
ATOM 1718 C C . ALA A 1 221 ? -2.139 -5.901 13.151 1.00 64.75 221 ALA A C 1
ATOM 1720 O O . ALA A 1 221 ? -2.454 -6.043 14.334 1.00 64.75 221 ALA A O 1
ATOM 1721 N N . VAL A 1 222 ? -2.743 -5.031 12.341 1.00 74.31 222 VAL A N 1
ATOM 1722 C CA . VAL A 1 222 ? -3.971 -4.332 12.728 1.00 74.31 222 VAL A CA 1
ATOM 1723 C C . VAL A 1 222 ? -5.055 -5.391 12.913 1.00 74.31 222 VAL A C 1
ATOM 1725 O O . VAL A 1 222 ? -5.445 -6.044 11.947 1.00 74.31 222 VAL A O 1
ATOM 1728 N N . ASP A 1 223 ? -5.474 -5.596 14.159 1.00 78.50 223 ASP A N 1
ATOM 1729 C CA . ASP A 1 223 ? -6.528 -6.542 14.519 1.00 78.50 223 ASP A CA 1
ATOM 1730 C C . ASP A 1 223 ? -7.901 -5.875 14.318 1.00 78.50 223 ASP A C 1
ATOM 1732 O O . ASP A 1 223 ? -8.045 -4.699 14.682 1.00 78.50 223 ASP A O 1
ATOM 1736 N N . PRO A 1 224 ? -8.902 -6.583 13.757 1.00 78.38 224 PRO A N 1
ATOM 1737 C CA . PRO A 1 224 ? -10.248 -6.054 13.558 1.00 78.38 224 PRO A CA 1
ATOM 1738 C C . PRO A 1 224 ? -10.873 -5.389 14.796 1.00 78.38 224 PRO A C 1
ATOM 1740 O O . PRO A 1 224 ? -11.543 -4.362 14.673 1.00 78.38 224 PRO A O 1
ATOM 1743 N N . GLY A 1 225 ? -10.593 -5.920 15.991 1.00 80.00 225 GLY A N 1
ATOM 1744 C CA . GLY A 1 225 ? -11.127 -5.432 17.263 1.00 80.00 225 GLY A CA 1
ATOM 1745 C C . GLY A 1 225 ? -10.408 -4.209 17.843 1.00 80.00 225 GLY A C 1
ATOM 1746 O O . GLY A 1 225 ? -10.830 -3.681 18.874 1.00 80.00 225 GLY A O 1
ATOM 1747 N N . MET A 1 226 ? -9.321 -3.730 17.228 1.00 85.25 226 MET A N 1
ATOM 1748 C CA . MET A 1 226 ? -8.628 -2.529 17.701 1.00 85.25 226 MET A CA 1
ATOM 1749 C C . MET A 1 226 ? -9.466 -1.275 17.450 1.00 85.25 226 MET A C 1
ATOM 1751 O O . MET A 1 226 ? -9.827 -0.968 16.316 1.00 85.25 226 MET A O 1
ATOM 1755 N N . THR A 1 227 ? -9.709 -0.497 18.505 1.00 89.38 227 THR A N 1
ATOM 1756 C CA . THR A 1 227 ? -10.367 0.810 18.402 1.00 89.38 227 THR A CA 1
ATOM 1757 C C . THR A 1 227 ? -9.347 1.915 18.144 1.00 89.38 227 THR A C 1
ATOM 1759 O O . THR A 1 227 ? -8.418 2.123 18.934 1.00 89.38 227 THR A O 1
ATOM 1762 N N . PHE A 1 228 ? -9.555 2.674 17.074 1.00 91.56 228 PHE A N 1
ATOM 1763 C CA . PHE A 1 228 ? -8.722 3.806 16.683 1.00 91.56 228 PHE A CA 1
ATOM 1764 C C . PHE A 1 228 ? -9.417 5.139 16.963 1.00 91.56 228 PHE A C 1
ATOM 1766 O O . PHE A 1 228 ? -10.633 5.219 17.099 1.00 91.56 228 PHE A O 1
ATOM 1773 N N . THR A 1 229 ? -8.627 6.203 17.068 1.00 91.88 229 THR A N 1
ATOM 1774 C CA . THR A 1 229 ? -9.073 7.589 17.223 1.00 91.88 229 THR A CA 1
ATOM 1775 C C . THR A 1 229 ? -8.192 8.519 16.390 1.00 91.88 229 THR A C 1
ATOM 1777 O O . THR A 1 229 ? -7.043 8.192 16.074 1.00 91.88 229 THR A O 1
ATOM 1780 N N . LEU A 1 230 ? -8.728 9.682 16.026 1.00 91.00 230 LEU A N 1
ATOM 1781 C CA . LEU A 1 230 ? -8.033 10.688 15.232 1.00 91.00 230 LEU A CA 1
ATOM 1782 C C . LEU A 1 230 ? -6.929 11.384 16.053 1.00 91.00 230 LEU A C 1
ATOM 1784 O O . LEU A 1 230 ? -7.137 11.765 17.206 1.00 91.00 230 LEU A O 1
ATOM 1788 N N . THR A 1 231 ? -5.744 11.582 15.465 1.00 87.94 231 THR A N 1
ATOM 1789 C CA . THR A 1 231 ? -4.700 12.437 16.064 1.00 87.94 231 THR A CA 1
ATOM 1790 C C . THR A 1 231 ? -4.822 13.874 15.567 1.00 87.94 231 THR A C 1
ATOM 1792 O O . THR A 1 231 ? -5.472 14.145 14.557 1.00 87.94 231 THR A O 1
ATOM 1795 N N . MET A 1 232 ? -4.096 14.807 16.193 1.00 81.31 232 MET A N 1
ATOM 1796 C CA . MET A 1 232 ? -3.983 16.180 15.678 1.00 81.31 232 MET A CA 1
ATOM 1797 C C . MET A 1 232 ? -3.484 16.229 14.225 1.00 81.31 232 MET A C 1
ATOM 1799 O O . MET A 1 232 ? -3.945 17.047 13.433 1.00 81.31 232 MET A O 1
ATOM 1803 N N . ARG A 1 233 ? -2.571 15.326 13.840 1.00 84.94 233 ARG A N 1
ATOM 1804 C CA . ARG A 1 233 ? -2.066 15.240 12.461 1.00 84.94 233 ARG A CA 1
ATOM 1805 C C . ARG A 1 233 ? -3.149 14.770 11.486 1.00 84.94 233 ARG A C 1
ATOM 1807 O O . ARG A 1 233 ? -3.208 15.289 10.375 1.00 84.94 233 ARG A O 1
ATOM 1814 N N . GLY A 1 234 ? -3.993 13.819 11.891 1.00 86.31 234 GLY A N 1
ATOM 1815 C CA . GLY A 1 234 ? -5.163 13.405 11.111 1.00 86.31 234 GLY A CA 1
ATOM 1816 C C . GLY A 1 234 ? -6.188 14.531 10.976 1.00 86.31 234 GLY A C 1
ATOM 1817 O O . GLY A 1 234 ? -6.647 14.814 9.873 1.00 86.31 234 GLY A O 1
ATOM 1818 N N . HIS A 1 235 ? -6.455 15.250 12.065 1.00 87.25 235 HIS A N 1
ATOM 1819 C CA . HIS A 1 235 ? -7.356 16.401 12.068 1.00 87.25 235 HIS A CA 1
ATOM 1820 C C . HIS A 1 235 ? -6.886 17.524 11.128 1.00 87.25 235 HIS A C 1
ATOM 1822 O O . HIS A 1 235 ? -7.672 18.033 10.335 1.00 87.25 235 HIS A O 1
ATOM 1828 N N . PHE A 1 236 ? -5.597 17.883 11.129 1.00 85.44 236 PHE A N 1
ATOM 1829 C CA . PHE A 1 236 ? -5.072 18.885 10.187 1.00 85.44 236 PHE A CA 1
ATOM 1830 C C . PHE A 1 236 ? -5.154 18.453 8.721 1.00 85.44 236 PHE A C 1
ATOM 1832 O O . PHE A 1 236 ? -5.262 19.305 7.841 1.00 85.44 236 PHE A O 1
ATOM 1839 N N . ARG A 1 237 ? -5.117 17.145 8.445 1.00 83.81 237 ARG A N 1
ATOM 1840 C CA . ARG A 1 237 ? -5.328 16.629 7.090 1.00 83.81 237 ARG A CA 1
ATOM 1841 C C . ARG A 1 237 ? -6.773 16.818 6.625 1.00 83.81 237 ARG A C 1
ATOM 1843 O O . ARG A 1 237 ? -6.974 17.128 5.456 1.00 83.81 237 ARG A O 1
ATOM 1850 N N . LEU A 1 238 ? -7.751 16.649 7.516 1.00 84.56 238 LEU A N 1
ATOM 1851 C CA . LEU A 1 238 ? -9.160 16.932 7.222 1.00 84.56 238 LEU A CA 1
ATOM 1852 C C . LEU A 1 238 ? -9.432 18.437 7.086 1.00 84.56 238 LEU A C 1
ATOM 1854 O O . LEU A 1 238 ? -10.223 18.841 6.237 1.00 84.56 238 LEU A O 1
ATOM 1858 N N . HIS A 1 239 ? -8.734 19.259 7.878 1.00 82.06 239 HIS A N 1
ATOM 1859 C CA . HIS A 1 239 ? -8.960 20.705 7.990 1.00 82.06 239 HIS A CA 1
ATOM 1860 C C . HIS A 1 239 ? -7.713 21.528 7.630 1.00 82.06 239 HIS A C 1
ATOM 1862 O O . HIS A 1 239 ? -7.077 22.117 8.513 1.00 82.06 239 HIS A O 1
ATOM 1868 N N . PRO A 1 240 ? -7.357 21.641 6.336 1.00 67.00 240 PRO A N 1
ATOM 1869 C CA . PRO A 1 240 ? -6.129 22.313 5.896 1.00 67.00 240 PRO A CA 1
ATOM 1870 C C . PRO A 1 240 ? -6.070 23.834 6.173 1.00 67.00 240 PRO A C 1
ATOM 1872 O O . PRO A 1 240 ? -5.049 24.469 5.916 1.00 67.00 240 PRO A O 1
ATOM 1875 N N . LEU A 1 241 ? -7.123 24.450 6.725 1.00 55.38 241 LEU A N 1
ATOM 1876 C CA . LEU A 1 241 ? -7.250 25.907 6.885 1.00 55.3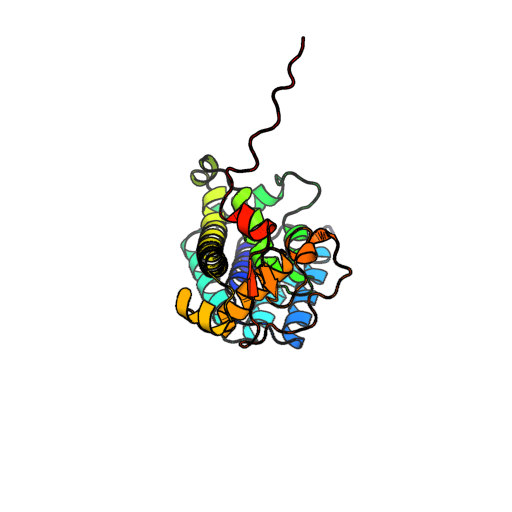8 241 LEU A CA 1
ATOM 1877 C C . LEU A 1 241 ? -6.747 26.479 8.227 1.00 55.38 241 LEU A C 1
ATOM 1879 O O . LEU A 1 241 ? -6.792 27.693 8.416 1.00 55.38 241 LEU A O 1
ATOM 1883 N N . LEU A 1 242 ? -6.206 25.661 9.136 1.00 49.69 242 LEU A N 1
ATOM 1884 C CA . LEU A 1 242 ? -5.650 26.146 10.413 1.00 49.69 242 LEU A CA 1
ATOM 1885 C C . LEU A 1 242 ? -4.144 26.493 10.368 1.00 49.69 242 LEU A C 1
ATOM 1887 O O . LEU A 1 242 ? -3.617 26.987 11.360 1.00 49.69 242 LEU A O 1
ATOM 1891 N N . SER A 1 243 ? -3.445 26.297 9.238 1.00 43.28 243 SER A N 1
ATOM 1892 C CA . SER A 1 243 ? -1.988 26.541 9.132 1.00 43.28 243 SER A CA 1
ATOM 1893 C C . SER A 1 243 ? -1.580 27.837 8.403 1.00 43.28 243 SER A C 1
ATOM 1895 O O . SER A 1 243 ? -0.398 28.170 8.393 1.00 43.28 243 SER A O 1
ATOM 1897 N N . ASN A 1 244 ? -2.518 28.604 7.829 1.00 35.94 244 ASN A N 1
ATOM 1898 C CA . ASN A 1 244 ? -2.221 29.824 7.052 1.00 35.94 244 ASN A CA 1
ATOM 1899 C C . ASN A 1 244 ? -2.468 31.133 7.828 1.00 35.94 244 ASN A C 1
ATOM 1901 O O . ASN A 1 244 ? -3.046 32.088 7.310 1.00 35.94 244 ASN A O 1
ATOM 1905 N N . ARG A 1 245 ? -1.996 31.215 9.075 1.00 35.84 245 ARG A N 1
ATOM 1906 C CA . ARG A 1 245 ? -1.773 32.507 9.747 1.00 35.84 245 ARG A CA 1
ATOM 1907 C C . ARG A 1 245 ? -0.379 32.558 10.361 1.00 35.84 245 ARG A C 1
ATOM 1909 O O . ARG A 1 245 ? -0.218 32.576 11.575 1.00 35.84 245 ARG A O 1
ATOM 1916 N N . THR A 1 246 ? 0.644 32.661 9.518 1.00 38.75 246 THR A N 1
ATOM 1917 C CA . THR A 1 246 ? 1.873 33.342 9.934 1.00 38.75 246 THR A CA 1
ATOM 1918 C C . THR A 1 246 ? 1.570 34.833 10.036 1.00 38.75 246 THR A C 1
ATOM 1920 O O . THR A 1 246 ? 1.482 35.543 9.038 1.00 38.75 246 THR A O 1
ATOM 1923 N N . VAL A 1 247 ? 1.299 35.245 11.274 1.00 42.84 247 VAL A N 1
ATOM 1924 C CA . VAL A 1 247 ? 1.665 36.518 11.904 1.00 42.84 247 VAL A CA 1
ATOM 1925 C C . VAL A 1 247 ? 2.291 37.526 10.928 1.00 42.84 247 VAL A C 1
ATOM 1927 O O . VAL A 1 247 ? 3.480 37.458 10.622 1.00 42.84 247 VAL A O 1
ATOM 1930 N N . LYS A 1 248 ? 1.502 38.514 10.486 1.00 35.56 248 LYS A N 1
ATOM 1931 C CA . LYS A 1 248 ? 2.066 39.816 10.116 1.00 35.56 248 LYS A CA 1
ATOM 1932 C C . LYS A 1 248 ? 2.616 40.415 11.405 1.00 35.56 248 LYS A C 1
ATOM 1934 O O . LYS A 1 248 ? 1.853 40.925 12.221 1.00 35.56 248 LYS A O 1
ATOM 1939 N N . GLY A 1 249 ? 3.924 40.280 11.599 1.00 37.50 249 GLY A N 1
ATOM 1940 C CA . GLY A 1 249 ? 4.655 41.045 12.594 1.00 37.50 249 GLY A CA 1
ATOM 1941 C C . GLY A 1 249 ? 4.440 42.525 12.312 1.00 37.50 249 GLY A C 1
ATOM 1942 O O . GLY A 1 249 ? 4.768 43.025 11.238 1.00 37.50 249 GLY A O 1
ATOM 1943 N N . THR A 1 250 ? 3.815 43.189 13.271 1.00 40.16 250 THR A N 1
ATOM 1944 C CA . THR A 1 250 ? 3.783 44.634 13.439 1.00 40.16 250 THR A CA 1
ATOM 1945 C C . THR A 1 250 ? 5.216 45.152 13.538 1.00 40.16 250 THR A C 1
ATOM 1947 O O . THR A 1 250 ? 5.896 44.876 14.524 1.00 40.16 250 THR A O 1
ATOM 1950 N N . GLY A 1 251 ? 5.670 45.876 12.517 1.00 34.19 251 GLY A N 1
ATOM 1951 C CA . GLY A 1 251 ? 6.777 46.818 12.644 1.00 34.19 251 GLY A CA 1
ATOM 1952 C C . GLY A 1 251 ? 6.195 48.172 13.026 1.00 34.19 251 GLY A C 1
ATOM 1953 O O . GLY A 1 251 ? 5.598 48.834 12.177 1.00 34.19 251 GLY A O 1
ATOM 1954 N N . GLY A 1 252 ? 6.298 48.505 14.309 1.00 32.06 252 GLY A N 1
ATOM 1955 C CA . GLY A 1 252 ? 6.315 49.875 14.811 1.00 32.06 252 GLY A CA 1
ATOM 1956 C C . GLY A 1 252 ? 7.745 50.222 15.189 1.00 32.06 252 GLY A C 1
ATOM 1957 O O . GLY A 1 252 ? 8.474 49.274 15.565 1.00 32.06 252 GLY A O 1
#

Secondary structure (DSSP, 8-state):
--------HHHHHHHHHHHHHHHT--SPPPHHHHHHHHHHHHHHHH-HHHHHHHHHHHHTTSHHHHHHHHHHHHHHHHH--TTTHHHHHHGGG--SSS--HHHHHHHHHHSSSHHHHHHHHHHHHHHHS-TTGGGSHHHHHHHHHHHHHHHHHHHHHHHHHHHHHS-EEHHHHHHHHT--HHHHHHHHHHHHHTTSEEETTS-HHHHH-GGG--S--SSS---TT-EEEE-HHHHHHH-GGGS---------